Protein AF-A0A9P6FJN8-F1 (afdb_monomer_lite)

Structure (mmCIF, N/CA/C/O backbone):
data_AF-A0A9P6FJN8-F1
#
_entry.id   AF-A0A9P6FJN8-F1
#
loop_
_atom_site.group_PDB
_atom_site.id
_atom_site.type_symbol
_atom_site.label_atom_id
_atom_site.label_alt_id
_atom_site.label_comp_id
_atom_site.label_asym_id
_atom_site.label_entity_id
_atom_site.label_seq_id
_atom_site.pdbx_PDB_ins_code
_atom_site.Cartn_x
_atom_site.Cartn_y
_atom_site.Cartn_z
_atom_site.occupancy
_atom_site.B_iso_or_equiv
_atom_site.auth_seq_id
_atom_site.auth_comp_id
_atom_site.auth_asym_id
_atom_site.auth_atom_id
_atom_site.pdbx_PDB_model_num
ATOM 1 N N . MET A 1 1 ? 19.713 21.649 -23.900 1.00 35.25 1 MET A N 1
ATOM 2 C CA . MET A 1 1 ? 20.079 21.618 -22.468 1.00 35.25 1 MET A CA 1
ATOM 3 C C . MET A 1 1 ? 18.785 21.618 -21.663 1.00 35.25 1 MET A C 1
ATOM 5 O O . MET A 1 1 ? 18.138 22.652 -21.577 1.00 35.25 1 MET A O 1
ATOM 9 N N . ILE A 1 2 ? 18.333 20.448 -21.201 1.00 30.72 2 ILE A N 1
ATOM 10 C CA . ILE A 1 2 ? 17.088 20.325 -20.426 1.00 30.72 2 ILE A CA 1
ATOM 11 C C . ILE A 1 2 ? 17.401 20.789 -19.000 1.00 30.72 2 ILE A C 1
ATOM 13 O O . ILE A 1 2 ? 18.217 20.169 -18.320 1.00 30.72 2 ILE A O 1
ATOM 17 N N . ARG A 1 3 ? 16.813 21.911 -18.572 1.00 28.06 3 ARG A N 1
ATOM 18 C CA . ARG A 1 3 ? 16.855 22.350 -17.172 1.00 28.06 3 ARG A CA 1
ATOM 19 C C . ARG A 1 3 ? 15.952 21.418 -16.367 1.00 28.06 3 ARG A C 1
ATOM 21 O O . ARG A 1 3 ? 14.738 21.447 -16.529 1.00 28.06 3 ARG A O 1
ATOM 28 N N . LEU A 1 4 ? 16.560 20.575 -15.539 1.00 33.12 4 LEU A N 1
ATOM 29 C CA . LEU A 1 4 ? 15.865 19.894 -14.453 1.00 33.12 4 LEU A CA 1
ATOM 30 C C . LEU A 1 4 ? 15.596 20.947 -13.377 1.00 33.12 4 LEU A C 1
ATOM 32 O O . LEU A 1 4 ? 16.516 21.351 -12.666 1.00 33.12 4 LEU A O 1
ATOM 36 N N . ASP A 1 5 ? 14.361 21.441 -13.313 1.00 37.50 5 ASP A N 1
ATOM 37 C CA . ASP A 1 5 ? 13.935 22.300 -12.211 1.00 37.50 5 ASP A CA 1
ATOM 38 C C . ASP A 1 5 ? 14.123 21.562 -10.881 1.00 37.50 5 ASP A C 1
ATOM 40 O O . ASP A 1 5 ? 13.941 20.345 -10.781 1.00 37.50 5 ASP A O 1
ATOM 44 N N . SER A 1 6 ? 14.533 22.309 -9.855 1.00 38.66 6 SER A N 1
ATOM 45 C CA . SER A 1 6 ? 14.807 21.769 -8.529 1.00 38.66 6 SER A CA 1
ATOM 46 C C . SER A 1 6 ? 13.588 21.019 -7.987 1.00 38.66 6 SER A C 1
ATOM 48 O O . SER A 1 6 ? 12.467 21.530 -7.973 1.00 38.66 6 SER A O 1
ATOM 50 N N . ILE A 1 7 ? 13.820 19.782 -7.536 1.00 44.94 7 ILE A N 1
ATOM 51 C CA . ILE A 1 7 ? 12.804 18.928 -6.917 1.00 44.94 7 ILE A CA 1
ATOM 52 C C . ILE A 1 7 ? 12.211 19.704 -5.734 1.00 44.94 7 ILE A C 1
ATOM 54 O O . ILE A 1 7 ? 12.880 19.916 -4.719 1.00 44.94 7 ILE A O 1
ATOM 58 N N . LYS A 1 8 ? 10.963 20.175 -5.873 1.00 45.88 8 LYS A N 1
ATOM 59 C CA . LYS A 1 8 ? 10.226 20.789 -4.763 1.00 45.88 8 LYS A CA 1
ATOM 60 C C . LYS A 1 8 ? 10.168 19.784 -3.617 1.00 45.88 8 LYS A C 1
ATOM 62 O O . LYS A 1 8 ? 9.895 18.605 -3.838 1.00 45.88 8 LYS A O 1
ATOM 67 N N . LYS A 1 9 ? 10.435 20.261 -2.397 1.00 45.31 9 LYS A N 1
ATOM 68 C CA . LYS A 1 9 ? 10.385 19.429 -1.190 1.00 45.31 9 LYS A CA 1
ATOM 69 C C . LYS A 1 9 ? 9.038 18.690 -1.129 1.00 45.31 9 LYS A C 1
ATOM 71 O O . LYS A 1 9 ? 8.015 19.331 -1.393 1.00 45.31 9 LYS A O 1
ATOM 76 N N . PRO A 1 10 ? 9.029 17.388 -0.780 1.00 48.06 10 PRO A N 1
ATOM 77 C CA . PRO A 1 10 ? 7.797 16.647 -0.552 1.00 48.06 10 PRO A CA 1
ATOM 78 C C . PRO A 1 10 ? 6.885 17.448 0.373 1.00 48.06 10 PRO A C 1
ATOM 80 O O . PRO A 1 10 ? 7.339 17.934 1.413 1.00 48.06 10 PRO A O 1
ATOM 83 N N . ARG A 1 11 ? 5.605 17.585 0.018 1.00 49.12 11 ARG A N 1
ATOM 84 C CA . ARG A 1 11 ? 4.618 18.000 1.014 1.00 49.12 11 ARG A CA 1
ATOM 85 C C . ARG A 1 11 ? 4.569 16.911 2.082 1.00 49.12 11 ARG A C 1
ATOM 87 O O . ARG A 1 11 ? 4.507 15.726 1.753 1.00 49.12 11 ARG A O 1
ATOM 94 N N . ALA A 1 12 ? 4.665 17.318 3.346 1.00 51.88 12 ALA A N 1
ATOM 95 C CA . ALA A 1 12 ? 4.443 16.413 4.464 1.00 51.88 12 ALA A CA 1
ATOM 96 C C . ALA A 1 12 ? 3.053 15.775 4.316 1.00 51.88 12 ALA A C 1
ATOM 98 O O . ALA A 1 12 ? 2.140 16.411 3.781 1.00 51.88 12 ALA A O 1
ATOM 99 N N . GLN A 1 13 ? 2.903 14.519 4.752 1.00 57.38 13 GLN A N 1
ATOM 100 C CA . GLN A 1 13 ? 1.577 13.902 4.817 1.00 57.38 13 GLN A CA 1
ATOM 101 C C . GLN A 1 13 ? 0.667 14.813 5.653 1.00 57.38 13 GLN A C 1
ATOM 103 O O . GLN A 1 13 ? 1.129 15.404 6.630 1.00 57.38 13 GLN A O 1
ATOM 108 N N . THR A 1 14 ? -0.601 14.964 5.262 1.00 58.53 14 THR A N 1
ATOM 109 C CA . THR A 1 14 ? -1.580 15.635 6.120 1.00 58.53 14 THR A CA 1
ATOM 110 C C . THR A 1 14 ? -1.561 14.928 7.475 1.00 58.53 14 THR A C 1
ATOM 112 O O . THR A 1 14 ? -1.623 13.696 7.509 1.00 58.53 14 THR A O 1
ATOM 115 N N . ASN A 1 15 ? -1.413 15.686 8.566 1.00 54.84 15 ASN A N 1
ATOM 116 C CA . ASN A 1 15 ? -1.374 15.131 9.917 1.00 54.84 15 ASN A CA 1
ATOM 117 C C . ASN A 1 15 ? -2.756 14.561 10.244 1.00 54.84 15 ASN A C 1
ATOM 119 O O . ASN A 1 15 ? -3.639 15.285 10.686 1.00 54.84 15 ASN A O 1
ATOM 123 N N . VAL A 1 16 ? -2.944 13.279 9.955 1.00 63.72 16 VAL A N 1
ATOM 124 C CA . VAL A 1 16 ? -3.988 12.470 10.574 1.00 63.72 16 VAL A CA 1
ATOM 125 C C . VAL A 1 16 ? -3.354 11.892 11.826 1.00 63.72 16 VAL A C 1
ATOM 127 O O . VAL A 1 16 ? -2.275 11.298 11.736 1.00 63.72 16 VAL A O 1
ATOM 130 N N . GLU A 1 17 ? -3.971 12.102 12.982 1.00 71.44 17 GLU A N 1
ATOM 131 C CA . GLU A 1 17 ? -3.448 11.565 14.233 1.00 71.44 17 GLU A CA 1
ATOM 132 C C . GLU A 1 17 ? -3.841 10.091 14.383 1.00 71.44 17 GLU A C 1
ATOM 134 O O . GLU A 1 17 ? -4.837 9.628 13.828 1.00 71.44 17 GLU A O 1
ATOM 139 N N . SER A 1 18 ? -3.051 9.322 15.138 1.00 71.19 18 SER A N 1
ATOM 140 C CA . SER A 1 18 ? -3.339 7.898 15.375 1.00 71.19 18 SER A CA 1
ATOM 141 C C . SER A 1 18 ? -4.710 7.692 16.032 1.00 71.19 18 SER A C 1
ATOM 143 O O . SER A 1 18 ? -5.392 6.714 15.731 1.00 71.19 18 SER A O 1
ATOM 145 N N . ALA A 1 19 ? -5.126 8.636 16.886 1.00 71.69 19 ALA A N 1
ATOM 146 C CA . ALA A 1 19 ? -6.412 8.614 17.577 1.00 71.69 19 ALA A CA 1
ATOM 147 C C . ALA A 1 19 ? -7.604 8.672 16.606 1.00 71.69 19 ALA A C 1
ATOM 149 O O . ALA A 1 19 ? -8.593 7.970 16.805 1.00 71.69 19 ALA A O 1
ATOM 150 N N . ASP A 1 20 ? -7.496 9.438 15.515 1.00 72.81 20 ASP A N 1
ATOM 151 C CA . ASP A 1 20 ? -8.562 9.541 14.510 1.00 72.81 20 ASP A CA 1
ATOM 152 C C . ASP A 1 20 ? -8.821 8.188 13.835 1.00 72.81 20 ASP A C 1
ATOM 154 O O . ASP A 1 20 ? -9.962 7.811 13.561 1.00 72.81 20 ASP A O 1
ATOM 158 N N . ILE A 1 21 ? -7.753 7.427 13.591 1.00 76.06 21 ILE A N 1
ATOM 159 C CA . ILE A 1 21 ? -7.825 6.111 12.949 1.00 76.06 21 ILE A CA 1
ATOM 160 C C . ILE A 1 21 ? -8.330 5.056 13.926 1.00 76.06 21 ILE A C 1
ATOM 162 O O . ILE A 1 21 ? -9.117 4.195 13.538 1.00 76.06 21 ILE A O 1
ATOM 166 N N . GLU A 1 22 ? -7.919 5.128 15.189 1.00 75.94 22 GLU A N 1
ATOM 167 C CA . GLU A 1 22 ? -8.413 4.242 16.243 1.00 75.94 22 GLU A CA 1
ATOM 168 C C . GLU A 1 22 ? -9.933 4.352 16.402 1.00 75.94 22 GLU A C 1
ATOM 170 O O . GLU A 1 22 ? -10.644 3.343 16.383 1.00 75.94 22 GLU A O 1
ATOM 175 N N . ILE A 1 23 ? -10.449 5.583 16.477 1.00 69.94 23 ILE A N 1
ATOM 176 C CA . ILE A 1 23 ? -11.891 5.855 16.522 1.00 69.94 23 ILE A CA 1
ATOM 177 C C . ILE A 1 23 ? -12.574 5.274 15.280 1.00 69.94 23 ILE A C 1
ATOM 179 O O . ILE A 1 23 ? -13.641 4.674 15.381 1.00 69.94 23 ILE A O 1
ATOM 183 N N . PHE A 1 24 ? -11.948 5.392 14.109 1.00 70.69 24 PHE A N 1
ATOM 184 C CA . PHE A 1 24 ? -12.509 4.878 12.867 1.00 70.69 24 PHE A CA 1
ATOM 185 C C . PHE A 1 24 ? -12.607 3.342 12.839 1.00 70.69 24 PHE A C 1
ATOM 187 O O . PHE A 1 24 ? -13.657 2.792 12.502 1.00 70.69 24 PHE A O 1
ATOM 194 N N . ILE A 1 25 ? -11.545 2.637 13.243 1.00 71.44 25 ILE A N 1
ATOM 195 C CA . ILE A 1 25 ? -11.471 1.166 13.214 1.00 71.44 25 ILE A CA 1
ATOM 196 C C . ILE A 1 25 ? -12.306 0.533 14.337 1.00 71.44 25 ILE A C 1
ATOM 198 O O . ILE A 1 25 ? -12.980 -0.473 14.104 1.00 71.44 25 ILE A O 1
ATOM 202 N N . SER A 1 26 ? -12.311 1.122 15.538 1.00 63.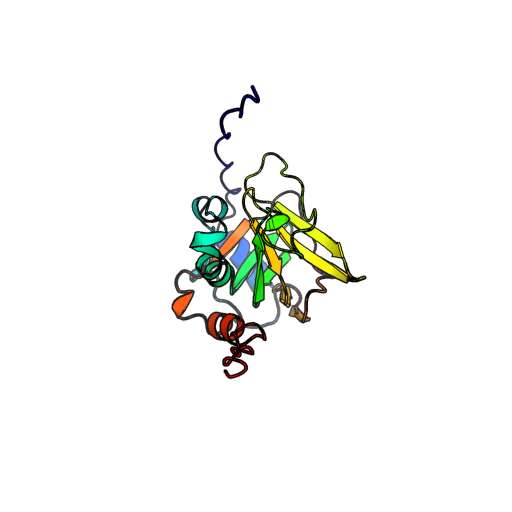62 26 SER A N 1
ATOM 203 C CA . SER A 1 26 ? -13.004 0.586 16.727 1.00 63.62 26 SER A CA 1
ATOM 204 C C . SER A 1 26 ? -14.529 0.487 16.586 1.00 63.62 26 SER A C 1
ATOM 206 O O . SER A 1 26 ? -15.175 -0.239 17.340 1.00 63.62 26 SER A O 1
ATOM 208 N N . THR A 1 27 ? -15.116 1.151 15.587 1.00 58.47 27 THR A N 1
ATOM 209 C CA . THR A 1 27 ? -16.547 1.029 15.257 1.00 58.47 27 THR A CA 1
ATOM 210 C C . THR A 1 27 ? -16.905 -0.249 14.482 1.00 58.47 27 THR A C 1
ATOM 212 O O . THR A 1 27 ? -18.090 -0.540 14.297 1.00 58.47 27 THR A O 1
ATOM 215 N N . SER A 1 28 ? -15.917 -1.038 14.038 1.00 55.91 28 SER A N 1
ATOM 216 C CA . SER A 1 28 ? -16.124 -2.215 13.183 1.00 55.91 28 SER A CA 1
ATOM 217 C C . SER A 1 28 ? -16.129 -3.550 13.953 1.00 55.91 28 SER A C 1
ATOM 219 O O . SER A 1 28 ? -15.399 -3.766 14.915 1.00 55.91 28 SER A O 1
ATOM 221 N N . ARG A 1 29 ? -17.011 -4.468 13.525 1.00 48.91 29 ARG A N 1
ATOM 222 C CA . ARG A 1 29 ? -17.428 -5.720 14.206 1.00 48.91 29 ARG A CA 1
ATOM 223 C C . ARG A 1 29 ? -16.364 -6.818 14.348 1.00 48.91 29 ARG A C 1
ATOM 225 O O . ARG A 1 29 ? -16.663 -7.866 14.922 1.00 48.91 29 ARG A O 1
ATOM 232 N N . PHE A 1 30 ? -15.169 -6.639 13.805 1.00 47.62 30 PHE A N 1
ATOM 233 C CA . PHE A 1 30 ? -14.177 -7.702 13.685 1.00 47.62 30 PHE A CA 1
ATOM 234 C C . PHE A 1 30 ? -13.026 -7.390 14.643 1.00 47.62 30 PHE A C 1
ATOM 236 O O . PHE A 1 30 ? -12.237 -6.493 14.373 1.00 47.62 30 PHE A O 1
ATOM 243 N N . GLY A 1 31 ? -12.991 -8.080 15.794 1.00 50.03 31 GLY A N 1
ATOM 244 C CA . GLY A 1 31 ? -11.991 -7.880 16.857 1.00 50.03 31 GLY A CA 1
ATOM 245 C C . GLY A 1 31 ? -10.542 -7.842 16.350 1.00 50.03 31 GLY A C 1
ATOM 246 O O . GLY A 1 31 ? -10.285 -8.254 15.230 1.00 50.03 31 GLY A O 1
ATOM 247 N N . ALA A 1 32 ? -9.609 -7.348 17.171 1.00 52.44 32 ALA A N 1
ATOM 248 C CA . ALA A 1 32 ? -8.258 -6.891 16.803 1.00 52.44 32 ALA A CA 1
ATOM 249 C C . ALA A 1 32 ? -7.517 -7.711 15.713 1.00 52.44 32 ALA A C 1
ATOM 251 O O . ALA A 1 32 ? -6.665 -8.546 16.007 1.00 52.44 32 ALA A O 1
ATOM 252 N N . ILE A 1 33 ? -7.805 -7.433 14.434 1.00 58.91 33 ILE A N 1
ATOM 253 C CA . ILE A 1 33 ? -6.991 -7.883 13.289 1.00 58.91 33 ILE A CA 1
ATOM 254 C C . ILE A 1 33 ? -5.696 -7.061 13.247 1.00 58.91 33 ILE A C 1
ATOM 256 O O . ILE A 1 33 ? -4.655 -7.535 12.793 1.00 58.91 33 ILE A O 1
ATOM 260 N N . VAL A 1 34 ? -5.771 -5.818 13.726 1.00 72.00 34 VAL A N 1
ATOM 261 C CA . VAL A 1 34 ? -4.690 -4.845 13.718 1.00 72.00 34 VAL A CA 1
ATOM 262 C C . VAL A 1 34 ? -4.748 -4.028 15.007 1.00 72.00 34 VAL A C 1
ATOM 264 O O . VAL A 1 34 ? -5.795 -3.466 15.318 1.00 72.00 34 VAL A O 1
ATOM 267 N N . ASP A 1 35 ? -3.632 -3.943 15.730 1.00 76.38 35 ASP A N 1
ATOM 268 C CA . ASP A 1 35 ? -3.438 -2.940 16.777 1.00 76.38 35 ASP A CA 1
ATOM 269 C C . ASP A 1 35 ? -2.855 -1.676 16.134 1.00 76.38 35 ASP A C 1
ATOM 271 O O . ASP A 1 35 ? -1.780 -1.721 15.535 1.00 76.38 35 ASP A O 1
ATOM 275 N N . ILE A 1 36 ? -3.590 -0.563 16.195 1.00 78.19 36 ILE A N 1
ATOM 276 C CA . ILE A 1 36 ? -3.183 0.703 15.574 1.00 78.19 36 ILE A CA 1
ATOM 277 C C . ILE A 1 36 ? -1.962 1.320 16.263 1.00 78.19 36 ILE A C 1
ATOM 279 O O . ILE A 1 36 ? -1.208 2.045 15.616 1.00 78.19 36 ILE A O 1
ATOM 283 N N . THR A 1 37 ? -1.724 1.002 17.539 1.00 80.31 37 THR A N 1
ATOM 284 C CA . THR A 1 37 ? -0.595 1.546 18.310 1.00 80.31 37 THR A CA 1
ATOM 285 C C . THR A 1 37 ? 0.762 1.061 17.785 1.00 80.31 37 THR A C 1
ATOM 287 O O . THR A 1 37 ? 1.770 1.754 17.930 1.00 80.31 37 THR A O 1
ATOM 290 N N . ASP A 1 38 ? 0.778 -0.068 17.068 1.00 81.38 38 ASP A N 1
ATOM 291 C CA . ASP A 1 38 ? 1.959 -0.592 16.373 1.00 81.38 38 ASP A CA 1
ATOM 292 C C . ASP A 1 38 ? 2.315 0.196 15.100 1.00 81.38 38 ASP A C 1
ATOM 294 O O . ASP A 1 38 ? 3.375 -0.029 14.497 1.00 81.38 38 ASP A O 1
ATOM 298 N N . TYR A 1 39 ? 1.436 1.099 14.653 1.00 86.56 39 TYR A N 1
ATOM 299 C CA . TYR A 1 39 ? 1.574 1.807 13.389 1.00 86.56 39 TYR A CA 1
ATOM 300 C C . TYR A 1 39 ? 2.013 3.249 13.578 1.00 86.56 39 TYR A C 1
ATOM 302 O O . TYR A 1 39 ? 1.621 3.949 14.507 1.00 86.56 39 TYR A O 1
ATOM 310 N N . LYS A 1 40 ? 2.787 3.734 12.611 1.00 88.12 40 LYS A N 1
ATOM 311 C CA . LYS A 1 40 ? 3.113 5.154 12.485 1.00 88.12 40 LYS A CA 1
ATOM 312 C C . LYS A 1 40 ? 3.011 5.624 11.036 1.00 88.12 40 LYS A C 1
ATOM 314 O O . LYS A 1 40 ? 3.066 4.795 10.121 1.00 88.12 40 LYS A O 1
ATOM 319 N N . PRO A 1 41 ? 2.885 6.938 10.790 1.00 88.25 41 PRO A N 1
ATOM 320 C CA . PRO A 1 41 ? 2.896 7.472 9.437 1.00 88.25 41 PRO A CA 1
ATOM 321 C C . PRO A 1 41 ? 4.194 7.108 8.712 1.00 88.25 41 PRO A C 1
ATOM 323 O O . PRO A 1 41 ? 5.289 7.242 9.259 1.00 88.25 41 PRO A O 1
ATOM 326 N N . LEU A 1 42 ? 4.072 6.659 7.465 1.00 86.94 42 LEU A N 1
ATOM 327 C CA . LEU A 1 42 ? 5.212 6.302 6.629 1.00 86.94 42 LEU A CA 1
ATOM 328 C C . LEU A 1 42 ? 6.074 7.530 6.339 1.00 86.94 42 LEU A C 1
ATOM 330 O O . LEU A 1 42 ? 5.583 8.569 5.887 1.00 86.94 42 LEU A O 1
ATOM 334 N N . GLU A 1 43 ? 7.374 7.405 6.577 1.00 85.12 43 GLU A N 1
ATOM 335 C CA . GLU A 1 43 ? 8.288 8.525 6.411 1.00 85.12 43 GLU A CA 1
ATOM 336 C C . GLU A 1 43 ? 8.393 8.960 4.940 1.00 85.12 43 GLU A C 1
ATOM 338 O O . GLU A 1 43 ? 8.481 8.113 4.045 1.00 85.12 43 GLU A O 1
ATOM 343 N N . PRO A 1 44 ? 8.453 10.277 4.654 1.00 80.88 44 PRO A N 1
ATOM 344 C CA . PRO A 1 44 ? 8.606 10.771 3.286 1.00 80.88 44 PRO A CA 1
ATOM 345 C C . PRO A 1 44 ? 9.860 10.255 2.564 1.00 80.88 44 PRO A C 1
ATOM 347 O O . PRO A 1 44 ? 9.875 10.190 1.335 1.00 80.88 44 PRO A O 1
ATOM 350 N N . SER A 1 45 ? 10.899 9.891 3.322 1.00 83.00 45 SER A N 1
ATOM 351 C CA . SER A 1 45 ? 12.167 9.337 2.834 1.00 83.00 45 SER A CA 1
ATOM 352 C C . SER A 1 45 ? 11.969 8.065 2.002 1.00 83.00 45 SER A C 1
ATOM 354 O O . SER A 1 45 ? 12.616 7.915 0.966 1.00 83.00 45 SER A O 1
ATOM 356 N N . ILE A 1 46 ? 11.025 7.199 2.387 1.00 85.44 46 ILE A N 1
ATOM 357 C CA . ILE A 1 46 ? 10.720 5.942 1.686 1.00 85.44 46 ILE A CA 1
ATOM 358 C C . ILE A 1 46 ? 10.280 6.200 0.239 1.00 85.44 46 ILE A C 1
ATOM 360 O O . ILE A 1 46 ? 10.709 5.509 -0.683 1.00 85.44 46 ILE A O 1
ATOM 364 N N . PHE A 1 47 ? 9.475 7.238 -0.001 1.00 81.44 47 PHE A N 1
ATOM 365 C CA . PHE A 1 47 ? 8.983 7.560 -1.347 1.00 81.44 47 PHE A CA 1
ATOM 366 C C . PHE A 1 47 ? 10.068 8.103 -2.287 1.00 81.44 47 PHE A C 1
ATOM 368 O O . PHE A 1 47 ? 9.867 8.144 -3.502 1.00 81.44 47 PHE A O 1
ATOM 375 N N . LEU A 1 48 ? 11.206 8.526 -1.730 1.00 80.31 48 LEU A N 1
ATOM 376 C CA . LEU A 1 48 ? 12.353 9.046 -2.470 1.00 80.31 48 LEU A CA 1
ATOM 377 C C . LEU A 1 48 ? 13.405 7.968 -2.769 1.00 80.31 48 LEU A C 1
ATOM 379 O O . LEU A 1 48 ? 14.333 8.235 -3.532 1.00 80.31 48 LEU A O 1
ATOM 383 N N . GLN A 1 49 ? 13.275 6.767 -2.194 1.00 81.81 49 GLN A N 1
ATOM 384 C CA . GLN A 1 49 ? 14.207 5.667 -2.436 1.00 81.81 49 GLN A CA 1
ATOM 385 C C . GLN A 1 49 ? 14.198 5.232 -3.908 1.00 81.81 49 GLN A C 1
ATOM 387 O O . GLN A 1 49 ? 13.153 5.162 -4.559 1.00 81.81 49 GLN A O 1
ATOM 392 N N . GLY A 1 50 ? 15.383 4.917 -4.432 1.00 80.19 50 GLY A N 1
ATOM 393 C CA . GLY A 1 50 ? 15.549 4.422 -5.795 1.00 80.19 50 GLY A CA 1
ATOM 394 C C . GLY A 1 50 ? 15.134 2.955 -5.932 1.00 80.19 50 GLY A C 1
ATOM 395 O O . GLY A 1 50 ? 15.494 2.119 -5.105 1.00 80.19 50 GLY A O 1
ATOM 396 N N . TYR A 1 51 ? 14.437 2.625 -7.023 1.00 79.19 51 TYR A N 1
ATOM 397 C CA . TYR A 1 51 ? 13.912 1.277 -7.279 1.00 79.19 51 TYR A CA 1
ATOM 398 C C . TYR A 1 51 ? 14.984 0.175 -7.238 1.00 79.19 51 TYR A C 1
ATOM 400 O O . TYR A 1 51 ? 14.825 -0.805 -6.517 1.00 79.19 51 TYR A O 1
ATOM 408 N N . LYS A 1 52 ? 16.083 0.327 -7.996 1.00 77.44 52 LYS A N 1
ATOM 409 C CA . LYS A 1 52 ? 17.071 -0.754 -8.194 1.00 77.44 52 LYS A CA 1
ATOM 410 C C . LYS A 1 52 ? 17.760 -1.190 -6.897 1.00 77.44 52 LYS A C 1
ATOM 412 O O . LYS A 1 52 ? 18.038 -2.371 -6.741 1.00 77.44 52 LYS A O 1
ATOM 417 N N . ALA A 1 53 ? 18.028 -0.253 -5.990 1.00 79.00 53 ALA A N 1
ATOM 418 C CA . ALA A 1 53 ? 18.737 -0.538 -4.745 1.00 79.00 53 ALA A CA 1
ATOM 419 C C . ALA A 1 53 ? 17.801 -1.028 -3.629 1.00 79.00 53 ALA A C 1
ATOM 421 O O . ALA A 1 53 ? 18.185 -1.907 -2.867 1.00 79.00 53 ALA A O 1
ATOM 422 N N . SER A 1 54 ? 16.570 -0.505 -3.567 1.00 83.81 54 SER A N 1
ATOM 423 C CA . SER A 1 54 ? 15.692 -0.679 -2.400 1.00 83.81 54 SER A CA 1
ATOM 424 C C . SER A 1 54 ? 14.373 -1.398 -2.701 1.00 83.81 54 SER A C 1
ATOM 426 O O . SER A 1 54 ? 13.481 -1.389 -1.862 1.00 83.81 54 SER A O 1
ATOM 428 N N . LYS A 1 55 ? 14.206 -2.055 -3.862 1.00 84.50 55 LYS A N 1
ATOM 429 C CA . LYS A 1 55 ? 12.958 -2.765 -4.232 1.00 84.50 55 LYS A CA 1
ATOM 430 C C . LYS A 1 55 ? 12.412 -3.646 -3.102 1.00 84.50 55 LYS A C 1
ATOM 432 O O . LYS A 1 55 ? 11.231 -3.557 -2.771 1.00 84.50 55 LYS A O 1
ATOM 437 N N . SER A 1 56 ? 13.264 -4.499 -2.536 1.00 83.38 56 SER A N 1
ATOM 438 C CA . SER A 1 56 ? 12.881 -5.433 -1.473 1.00 83.38 56 SER A CA 1
ATOM 439 C C . SER A 1 56 ? 12.514 -4.708 -0.183 1.00 83.38 56 SER A C 1
ATOM 441 O O . SER A 1 56 ? 11.514 -5.053 0.435 1.00 83.38 56 SER A O 1
ATOM 443 N N . GLU A 1 57 ? 13.270 -3.674 0.185 1.00 84.94 57 GLU A N 1
ATOM 444 C CA . GLU A 1 57 ? 13.015 -2.860 1.378 1.00 84.94 57 GLU A CA 1
ATOM 445 C C . GLU A 1 57 ? 11.692 -2.097 1.255 1.00 84.94 57 GLU A C 1
ATOM 447 O O . GLU A 1 57 ? 10.889 -2.095 2.187 1.00 84.94 57 GLU A O 1
ATOM 452 N N . ILE A 1 58 ? 11.412 -1.516 0.083 1.00 87.25 58 ILE A N 1
ATOM 453 C CA . ILE A 1 58 ? 10.139 -0.851 -0.216 1.00 87.25 58 ILE A CA 1
ATOM 454 C C . ILE A 1 58 ? 8.991 -1.861 -0.101 1.00 87.25 58 ILE A C 1
ATOM 456 O O . ILE A 1 58 ? 7.990 -1.582 0.558 1.00 87.25 58 ILE A O 1
ATOM 460 N N . ALA A 1 59 ? 9.133 -3.045 -0.707 1.00 85.94 59 ALA A N 1
ATOM 461 C CA . ALA A 1 59 ? 8.108 -4.088 -0.662 1.00 85.94 59 ALA A CA 1
ATOM 462 C C . ALA A 1 59 ? 7.823 -4.553 0.773 1.00 85.94 59 ALA A C 1
ATOM 464 O O . ALA A 1 59 ? 6.663 -4.663 1.165 1.00 85.94 59 ALA A O 1
ATOM 465 N N . GLN A 1 60 ? 8.874 -4.794 1.557 1.00 84.31 60 GLN A N 1
ATOM 466 C CA . GLN A 1 60 ? 8.794 -5.204 2.958 1.00 84.31 60 GLN A CA 1
ATOM 467 C C . GLN A 1 60 ? 8.171 -4.121 3.840 1.00 84.31 60 GLN A C 1
ATOM 469 O O . GLN A 1 60 ? 7.305 -4.423 4.653 1.00 84.31 60 GLN A O 1
ATOM 474 N N . THR A 1 61 ? 8.549 -2.860 3.634 1.00 86.19 61 THR A N 1
ATOM 475 C CA . THR A 1 61 ? 7.997 -1.721 4.382 1.00 86.19 61 THR A CA 1
ATOM 476 C C . THR A 1 61 ? 6.504 -1.538 4.109 1.00 86.19 61 THR A C 1
ATOM 478 O O . THR A 1 61 ? 5.733 -1.218 5.011 1.00 86.19 61 THR A O 1
ATOM 481 N N . LEU A 1 62 ? 6.078 -1.738 2.858 1.00 87.88 62 LEU A N 1
ATOM 482 C CA . LEU A 1 62 ? 4.676 -1.608 2.459 1.00 87.88 62 LEU A CA 1
ATOM 483 C C . LEU A 1 62 ? 3.837 -2.856 2.770 1.00 87.88 62 LEU A C 1
ATOM 485 O O . LEU A 1 62 ? 2.608 -2.801 2.722 1.00 87.88 62 LEU A O 1
ATOM 489 N N . ALA A 1 63 ? 4.471 -3.979 3.096 1.00 84.94 63 ALA A N 1
ATOM 490 C CA . ALA A 1 63 ? 3.787 -5.196 3.491 1.00 84.94 63 ALA A CA 1
ATOM 491 C C . ALA A 1 63 ? 3.135 -5.050 4.868 1.00 84.94 63 ALA A C 1
ATOM 493 O O . ALA A 1 63 ? 3.796 -4.857 5.886 1.00 84.94 63 ALA A O 1
ATOM 494 N N . GLY A 1 64 ? 1.815 -5.179 4.904 1.00 83.56 64 GLY A N 1
ATOM 495 C CA . GLY A 1 64 ? 1.018 -4.897 6.090 1.00 83.56 64 GLY A CA 1
ATOM 496 C C . GLY A 1 64 ? 0.921 -3.411 6.413 1.00 83.56 64 GLY A C 1
ATOM 497 O O . GLY A 1 64 ? 0.497 -3.079 7.511 1.00 83.56 64 GLY A O 1
ATOM 498 N N . ALA A 1 65 ? 1.288 -2.516 5.492 1.00 90.00 65 ALA A N 1
ATOM 499 C CA . ALA A 1 65 ? 0.960 -1.105 5.630 1.00 90.00 65 ALA A CA 1
ATOM 500 C C . ALA A 1 65 ? -0.556 -0.893 5.499 1.00 90.00 65 ALA A C 1
ATOM 502 O O . ALA A 1 65 ? -1.249 -1.661 4.827 1.00 90.00 65 ALA A O 1
ATOM 503 N N . MET A 1 66 ? -1.063 0.176 6.106 1.00 90.94 66 MET A N 1
ATOM 504 C CA . MET A 1 66 ? -2.442 0.627 5.950 1.00 90.94 66 MET A CA 1
ATOM 505 C C . MET A 1 66 ? -2.490 1.912 5.133 1.00 90.94 66 MET A C 1
ATOM 507 O O . MET A 1 66 ? -1.720 2.844 5.360 1.00 90.94 66 MET A O 1
ATOM 511 N N . ILE A 1 67 ? -3.432 1.987 4.205 1.00 91.31 67 ILE A N 1
ATOM 512 C CA . ILE A 1 67 ? -3.803 3.216 3.516 1.00 91.31 67 ILE A CA 1
ATOM 513 C C . ILE A 1 67 ? -5.066 3.740 4.181 1.00 91.31 67 ILE A C 1
ATOM 515 O O . ILE A 1 67 ? -6.117 3.117 4.086 1.00 91.31 67 ILE A O 1
ATOM 519 N N . HIS A 1 68 ? -4.971 4.912 4.796 1.00 89.62 68 HIS A N 1
ATOM 520 C CA . HIS A 1 68 ? -6.137 5.685 5.191 1.00 89.62 68 HIS A CA 1
ATOM 521 C C . HIS A 1 68 ? -6.485 6.665 4.065 1.00 89.62 68 HIS A C 1
ATOM 523 O O . HIS A 1 68 ? -5.658 7.503 3.684 1.00 89.62 68 HIS A O 1
ATOM 529 N N . THR A 1 69 ? -7.677 6.531 3.488 1.00 86.12 69 THR A N 1
ATOM 530 C CA . THR A 1 69 ? -8.130 7.313 2.334 1.00 86.12 69 THR A CA 1
ATOM 531 C C . THR A 1 69 ? -9.624 7.615 2.442 1.00 86.12 69 THR A C 1
ATOM 533 O O . THR A 1 69 ? -10.465 6.722 2.394 1.00 86.12 69 THR A O 1
ATOM 536 N N . GLY A 1 70 ? -9.972 8.890 2.638 1.00 83.44 70 GLY A N 1
ATOM 537 C CA . GLY A 1 70 ? -11.355 9.286 2.918 1.00 83.44 70 GLY A CA 1
ATOM 538 C C . GLY A 1 70 ? -11.893 8.591 4.172 1.00 83.44 70 GLY A C 1
ATOM 539 O O . GLY A 1 70 ? -11.326 8.753 5.243 1.00 83.44 70 GLY A O 1
ATOM 540 N N . SER A 1 71 ? -12.965 7.812 4.019 1.00 81.88 71 SER A N 1
ATOM 541 C CA . SER A 1 71 ? -13.565 6.983 5.072 1.00 81.88 71 SER A CA 1
ATOM 542 C C . SER A 1 71 ? -13.191 5.502 4.931 1.00 81.88 71 SER A C 1
ATOM 544 O O . SER A 1 71 ? -13.995 4.630 5.237 1.00 81.88 71 SER A O 1
ATOM 546 N N . GLN A 1 72 ? -12.036 5.175 4.363 1.00 86.81 72 GLN A N 1
ATOM 547 C CA . GLN A 1 72 ? -11.589 3.790 4.260 1.00 86.81 72 GLN A CA 1
ATOM 548 C C . GLN A 1 72 ? -10.203 3.634 4.851 1.00 86.81 72 GLN A C 1
ATOM 550 O O . GLN A 1 72 ? -9.310 4.452 4.618 1.00 86.81 72 GLN A O 1
ATOM 555 N N . VAL A 1 73 ? -10.021 2.532 5.575 1.00 88.94 73 VAL A N 1
ATOM 556 C CA . VAL A 1 73 ? -8.708 2.059 6.000 1.00 88.94 73 VAL A CA 1
ATOM 557 C C . VAL A 1 73 ? -8.474 0.711 5.344 1.00 88.94 73 VAL A C 1
ATOM 559 O O . VAL A 1 73 ? -9.175 -0.259 5.621 1.00 88.94 73 VAL A O 1
ATOM 562 N N . VAL A 1 74 ? -7.492 0.667 4.453 1.00 90.44 74 VAL A N 1
ATOM 563 C CA . VAL A 1 74 ? -7.167 -0.508 3.650 1.00 90.44 74 VAL A CA 1
ATOM 564 C C . VAL A 1 74 ? -5.822 -1.057 4.096 1.00 90.44 74 VAL A C 1
ATOM 566 O O . VAL A 1 74 ? -4.791 -0.425 3.877 1.00 90.44 74 VAL A O 1
ATOM 569 N N . LEU A 1 75 ? -5.815 -2.237 4.708 1.00 89.12 75 LEU A N 1
ATOM 570 C CA . LEU A 1 75 ? -4.599 -2.998 4.974 1.00 89.12 75 LEU A CA 1
ATOM 571 C C . LEU A 1 75 ? -4.097 -3.612 3.664 1.00 89.12 75 LEU A C 1
ATOM 573 O O . LEU A 1 75 ? -4.894 -4.132 2.882 1.00 89.12 75 LEU A O 1
ATOM 577 N N . ILE A 1 76 ? -2.781 -3.590 3.440 1.00 88.94 76 ILE A N 1
ATOM 578 C CA . ILE A 1 76 ? -2.144 -4.159 2.250 1.00 88.94 76 ILE A CA 1
ATOM 579 C C . ILE A 1 76 ? -1.306 -5.388 2.628 1.00 88.94 76 ILE A C 1
ATOM 581 O O . ILE A 1 76 ? -0.123 -5.260 2.942 1.00 88.94 76 ILE A O 1
ATOM 585 N N . PRO A 1 77 ? -1.856 -6.613 2.576 1.00 83.25 77 PRO A N 1
ATOM 586 C CA . PRO A 1 77 ? -1.090 -7.807 2.921 1.00 83.25 77 PRO A CA 1
ATOM 587 C C . PRO A 1 77 ? 0.023 -8.125 1.921 1.00 83.25 77 PRO A C 1
ATOM 589 O O . PRO A 1 77 ? 1.021 -8.738 2.297 1.00 83.25 77 PRO A O 1
ATOM 592 N N . LYS A 1 78 ? -0.152 -7.733 0.651 1.00 85.25 78 LYS A N 1
ATOM 593 C CA . LYS A 1 78 ? 0.774 -8.072 -0.431 1.00 85.25 78 LYS A CA 1
ATOM 594 C C . LYS A 1 78 ? 0.942 -6.933 -1.438 1.00 85.25 78 LYS A C 1
ATOM 596 O O . LYS A 1 78 ? -0.052 -6.376 -1.906 1.00 85.25 78 LYS A O 1
ATOM 601 N N . VAL A 1 79 ? 2.187 -6.642 -1.828 1.00 85.75 79 VAL A N 1
ATOM 602 C CA . VAL A 1 79 ? 2.521 -5.629 -2.839 1.00 85.75 79 VAL A CA 1
ATOM 603 C C . VAL A 1 79 ? 3.562 -6.123 -3.832 1.00 85.75 79 VAL A C 1
ATOM 605 O O . VAL A 1 79 ? 4.406 -6.950 -3.507 1.00 85.75 79 VAL A O 1
ATOM 608 N N . GLU A 1 80 ? 3.531 -5.569 -5.036 1.00 84.69 80 GLU A N 1
ATOM 609 C CA . GLU A 1 80 ? 4.568 -5.749 -6.048 1.00 84.69 80 GLU A CA 1
ATOM 610 C C . GLU A 1 80 ? 5.129 -4.386 -6.445 1.00 84.69 80 GLU A C 1
ATOM 612 O O . GLU A 1 80 ? 4.375 -3.451 -6.707 1.00 84.69 80 GLU A O 1
ATOM 617 N N . ILE A 1 81 ? 6.458 -4.268 -6.451 1.00 84.81 81 ILE A N 1
ATOM 618 C CA . ILE A 1 81 ? 7.155 -3.009 -6.725 1.00 84.81 81 ILE A CA 1
ATOM 619 C C . ILE A 1 81 ? 7.698 -3.026 -8.150 1.00 84.81 81 ILE A C 1
ATOM 621 O O . ILE A 1 81 ? 8.462 -3.925 -8.516 1.00 84.81 81 ILE A O 1
ATOM 625 N N . TYR A 1 82 ? 7.351 -1.991 -8.903 1.00 79.25 82 TYR A N 1
ATOM 626 C CA . TYR A 1 82 ? 7.727 -1.784 -10.294 1.00 79.25 82 TYR A CA 1
ATOM 627 C C . TYR A 1 82 ? 8.579 -0.520 -10.423 1.00 79.25 82 TYR A C 1
ATOM 629 O O . TYR A 1 82 ? 8.287 0.512 -9.802 1.00 79.25 82 TYR A O 1
ATOM 637 N N . GLY A 1 83 ? 9.643 -0.600 -11.221 1.00 74.00 83 GLY A N 1
ATOM 638 C CA . GLY A 1 83 ? 10.439 0.572 -11.595 1.00 74.00 83 GLY A CA 1
ATOM 639 C C . GLY A 1 83 ? 9.685 1.428 -12.611 1.00 74.00 83 GLY A C 1
ATOM 640 O O . GLY A 1 83 ? 8.771 0.937 -13.257 1.00 74.00 83 GLY A O 1
ATOM 641 N N . ARG A 1 84 ? 10.038 2.709 -12.776 1.00 67.62 84 ARG A N 1
ATOM 642 C CA . ARG A 1 84 ? 9.424 3.563 -13.817 1.00 67.62 84 ARG A CA 1
ATOM 643 C C . ARG A 1 84 ? 10.132 3.544 -15.168 1.00 67.62 84 ARG A C 1
ATOM 645 O O . ARG A 1 84 ? 9.575 4.060 -16.130 1.00 67.62 84 ARG A O 1
ATOM 652 N N . THR A 1 85 ? 11.354 3.026 -15.244 1.00 59.81 85 THR A N 1
ATOM 653 C CA . THR A 1 85 ? 12.116 3.013 -16.496 1.00 59.81 85 THR A CA 1
ATOM 654 C C . THR A 1 85 ? 11.669 1.819 -17.346 1.00 59.81 85 THR A C 1
ATOM 656 O O . THR A 1 85 ? 11.997 0.691 -16.976 1.00 59.81 85 THR A O 1
ATOM 659 N N . PRO A 1 86 ? 11.002 2.030 -18.500 1.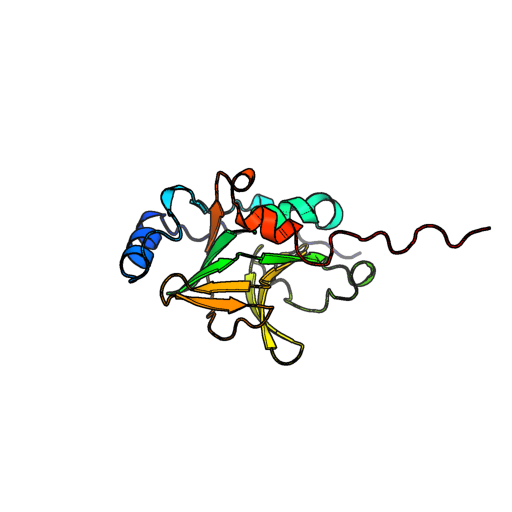00 50.75 86 PRO A N 1
ATOM 660 C CA . PRO A 1 86 ? 10.449 0.940 -19.316 1.00 50.75 86 PRO A CA 1
ATOM 661 C C . PRO A 1 86 ? 11.490 -0.041 -19.845 1.00 50.75 86 PRO A C 1
ATOM 663 O O . PRO A 1 86 ? 11.176 -1.188 -20.135 1.00 50.75 86 PRO A O 1
ATOM 666 N N . ALA A 1 87 ? 12.744 0.401 -19.953 1.00 54.28 87 ALA A N 1
ATOM 667 C CA . ALA A 1 87 ? 13.849 -0.445 -20.386 1.00 54.28 87 ALA A CA 1
ATOM 668 C C . ALA A 1 87 ? 14.211 -1.545 -19.369 1.00 54.28 87 ALA A C 1
ATOM 670 O O . ALA A 1 87 ? 14.804 -2.544 -19.758 1.00 54.28 87 ALA A O 1
ATOM 671 N N . ASP A 1 88 ? 13.874 -1.365 -18.087 1.00 50.88 88 ASP A N 1
ATOM 672 C CA . ASP A 1 88 ? 14.266 -2.273 -17.002 1.00 50.88 88 ASP A CA 1
ATOM 673 C C . ASP A 1 88 ? 13.098 -3.138 -16.482 1.00 50.88 88 ASP A C 1
ATOM 675 O O . ASP A 1 88 ? 13.333 -4.076 -15.718 1.00 50.88 88 ASP A O 1
ATOM 679 N N . ASP A 1 89 ? 11.847 -2.825 -16.844 1.00 53.12 89 ASP A N 1
ATOM 680 C CA . ASP A 1 89 ? 10.659 -3.507 -16.323 1.00 53.12 89 ASP A CA 1
ATOM 681 C C . ASP A 1 89 ? 9.519 -3.523 -17.368 1.00 53.12 89 ASP A C 1
ATOM 683 O O . ASP A 1 89 ? 8.881 -2.497 -17.606 1.00 53.12 89 ASP A O 1
ATOM 687 N N . PRO A 1 90 ? 9.226 -4.679 -17.999 1.00 52.22 90 PRO A N 1
ATOM 688 C CA . PRO A 1 90 ? 8.210 -4.790 -19.049 1.00 52.22 90 PRO A CA 1
ATOM 689 C C . PRO A 1 90 ? 6.778 -4.588 -18.531 1.00 52.22 90 PRO A C 1
ATOM 691 O O . PRO A 1 90 ? 5.842 -4.548 -19.328 1.00 52.22 90 PRO A O 1
ATOM 694 N N . HIS A 1 91 ? 6.595 -4.464 -17.214 1.00 54.44 91 HIS A N 1
ATOM 695 C CA . HIS A 1 91 ? 5.314 -4.188 -16.575 1.00 54.44 91 HIS A CA 1
ATOM 696 C C . HIS A 1 91 ? 5.182 -2.726 -16.114 1.00 54.44 91 HIS A C 1
ATOM 698 O O . HIS A 1 91 ? 4.133 -2.354 -15.583 1.00 54.44 91 HIS A O 1
ATOM 704 N N . SER A 1 92 ? 6.190 -1.869 -16.340 1.00 54.12 92 SER A N 1
ATOM 705 C CA . SER A 1 92 ? 6.211 -0.464 -15.903 1.00 54.12 92 SER A CA 1
ATOM 706 C C . SER A 1 92 ? 5.354 0.484 -16.745 1.00 54.12 92 SER A C 1
ATOM 708 O O . SER A 1 92 ? 5.750 1.632 -16.976 1.00 54.12 92 SER A O 1
ATOM 710 N N . PHE A 1 93 ? 4.215 0.025 -17.262 1.00 52.06 93 PHE A N 1
ATOM 711 C CA . PHE A 1 93 ? 3.329 0.867 -18.064 1.00 52.06 93 PHE A CA 1
ATOM 712 C C . PHE A 1 93 ? 2.987 2.177 -17.329 1.00 52.06 93 PHE A C 1
ATOM 714 O O . PHE A 1 93 ? 3.250 2.314 -16.138 1.00 52.06 93 PHE A O 1
ATOM 721 N N . ASP A 1 94 ? 2.457 3.171 -18.046 1.00 53.06 94 ASP A N 1
ATOM 722 C CA . ASP A 1 94 ? 2.102 4.521 -17.572 1.00 53.06 94 ASP A CA 1
ATOM 723 C C . ASP A 1 94 ? 1.074 4.515 -16.411 1.00 53.06 94 ASP A C 1
ATOM 725 O O . ASP A 1 94 ? -0.052 4.992 -16.537 1.00 53.06 94 ASP A O 1
ATOM 729 N N . LEU A 1 95 ? 1.431 3.961 -15.250 1.00 50.50 95 LEU A N 1
ATOM 730 C CA . LEU A 1 95 ? 0.484 3.654 -14.185 1.00 50.50 95 LEU A CA 1
ATOM 731 C C . LEU A 1 95 ? 0.052 4.943 -13.475 1.00 50.50 95 LEU A C 1
ATOM 733 O O . LEU A 1 95 ? -1.098 5.034 -13.070 1.00 50.50 95 LEU A O 1
ATOM 737 N N . VAL A 1 96 ? 0.901 5.980 -13.390 1.00 49.41 96 VAL A N 1
ATOM 738 C CA . VAL A 1 96 ? 0.515 7.326 -12.912 1.00 49.41 96 VAL A CA 1
ATOM 739 C C . VAL A 1 96 ? 1.542 8.376 -13.370 1.00 49.41 96 VAL A C 1
ATOM 741 O O . VAL A 1 96 ? 2.702 8.299 -12.973 1.00 49.41 96 VAL A O 1
ATOM 744 N N . LYS A 1 97 ? 1.177 9.419 -14.131 1.00 43.03 97 LYS A N 1
ATOM 745 C CA . LYS A 1 97 ? 2.086 10.574 -14.344 1.00 43.03 97 LYS A CA 1
ATOM 746 C C . LYS A 1 97 ? 2.317 11.316 -13.018 1.00 43.03 97 LYS A C 1
ATOM 748 O O . LYS A 1 97 ? 1.353 11.476 -12.267 1.00 43.03 97 LYS A O 1
ATOM 753 N N . PRO A 1 98 ? 3.546 11.767 -12.705 1.00 41.38 98 PRO A N 1
ATOM 754 C CA . PRO A 1 98 ? 3.802 12.508 -11.481 1.00 41.38 98 PRO A CA 1
ATOM 755 C C . PRO A 1 98 ? 3.009 13.814 -11.520 1.00 41.38 98 PRO A C 1
ATOM 757 O O . PRO A 1 98 ? 3.323 14.747 -12.254 1.00 41.38 98 PRO A O 1
ATOM 760 N N . ILE A 1 99 ? 1.941 13.859 -10.734 1.00 45.09 99 ILE A N 1
ATOM 761 C CA . ILE A 1 99 ? 1.458 15.123 -10.195 1.00 45.09 99 ILE A CA 1
ATOM 762 C C . ILE A 1 99 ? 2.486 15.487 -9.119 1.00 45.09 99 ILE A C 1
ATOM 764 O O . ILE A 1 99 ? 3.088 14.588 -8.544 1.00 45.09 99 ILE A O 1
ATOM 768 N N . LEU A 1 100 ? 2.736 16.770 -8.883 1.00 47.50 100 LEU A N 1
ATOM 769 C CA . LEU A 1 100 ? 3.808 17.331 -8.039 1.00 47.50 100 LEU A CA 1
ATOM 770 C C . LEU A 1 100 ? 3.898 16.814 -6.576 1.00 47.50 100 LEU A C 1
ATOM 772 O O . LEU A 1 100 ? 4.705 17.333 -5.807 1.00 47.50 100 LEU A O 1
ATOM 776 N N . ASP A 1 101 ? 3.102 15.817 -6.192 1.00 54.81 101 ASP A N 1
ATOM 777 C CA . ASP A 1 101 ? 3.189 15.087 -4.936 1.00 54.81 101 ASP A CA 1
ATOM 778 C C . ASP A 1 101 ? 4.100 13.859 -5.057 1.00 54.81 101 ASP A C 1
ATOM 780 O O . ASP A 1 101 ? 4.020 13.050 -5.981 1.00 54.81 101 ASP A O 1
ATOM 784 N N . VAL A 1 102 ? 4.964 13.696 -4.058 1.00 66.12 102 VAL A N 1
ATOM 785 C CA . VAL A 1 102 ? 5.975 12.627 -3.975 1.00 66.12 102 VAL A CA 1
ATOM 786 C C . VAL A 1 102 ? 5.351 11.228 -3.846 1.00 66.12 102 VAL A C 1
ATOM 788 O O . VAL A 1 102 ? 6.014 10.217 -4.077 1.00 66.12 102 VAL A O 1
ATOM 791 N N . LYS A 1 103 ? 4.053 11.175 -3.540 1.00 80.69 103 LYS A N 1
ATOM 792 C CA . LYS A 1 103 ? 3.238 9.976 -3.380 1.00 80.69 103 LYS A CA 1
ATOM 793 C C . LYS A 1 103 ? 1.828 10.260 -3.894 1.00 80.69 103 LYS A C 1
ATOM 795 O O . LYS A 1 103 ? 1.217 11.249 -3.496 1.00 80.69 103 LYS A O 1
ATOM 800 N N . LYS A 1 104 ? 1.267 9.332 -4.669 1.00 81.88 104 LYS A N 1
ATOM 801 C CA . LYS A 1 104 ? -0.157 9.295 -5.018 1.00 81.88 104 LYS A CA 1
ATOM 802 C C . LYS A 1 104 ? -0.714 7.892 -4.807 1.00 81.88 104 LYS A C 1
ATOM 804 O O . LYS A 1 104 ? -0.142 6.929 -5.303 1.00 81.88 104 LYS A O 1
ATOM 809 N N . VAL A 1 105 ? -1.834 7.789 -4.095 1.00 86.75 105 VAL A N 1
ATOM 810 C CA . VAL A 1 105 ? -2.634 6.560 -4.033 1.00 86.75 105 VAL A CA 1
ATOM 811 C C . VAL A 1 105 ? -3.770 6.697 -5.036 1.00 86.75 105 VAL A C 1
ATOM 813 O O . VAL A 1 105 ? -4.465 7.712 -5.038 1.00 86.75 105 VAL A O 1
ATOM 816 N N . CYS A 1 106 ? -3.942 5.723 -5.919 1.00 85.38 106 CYS A N 1
ATOM 817 C CA . CYS A 1 106 ? -5.007 5.750 -6.917 1.00 85.38 106 CYS A CA 1
ATOM 818 C C . CYS A 1 106 ? -5.407 4.347 -7.359 1.00 85.38 106 CYS A C 1
ATOM 820 O O . CYS A 1 106 ? -4.637 3.394 -7.226 1.00 85.38 106 CYS A O 1
ATOM 822 N N . LYS A 1 107 ? -6.594 4.254 -7.957 1.00 85.62 107 LYS A N 1
ATOM 823 C CA . LYS A 1 107 ? -6.974 3.108 -8.772 1.00 85.62 107 LYS A CA 1
ATOM 824 C C . LYS A 1 107 ? -6.588 3.318 -10.225 1.00 85.62 107 LYS A C 1
ATOM 826 O O . LYS A 1 107 ? -6.649 4.434 -10.744 1.00 85.62 107 LYS A O 1
ATOM 831 N N . ILE A 1 108 ? -6.243 2.221 -10.873 1.00 80.81 108 ILE A N 1
ATOM 832 C CA . ILE A 1 108 ? -6.128 2.130 -12.322 1.00 80.81 108 ILE A CA 1
ATOM 833 C C . ILE A 1 108 ? -6.978 0.964 -12.817 1.00 80.81 108 ILE A C 1
ATOM 835 O O . ILE A 1 108 ? -7.231 0.026 -12.066 1.00 80.81 108 ILE A O 1
ATOM 839 N N . PHE A 1 109 ? -7.367 0.983 -14.084 1.00 82.56 109 PHE A N 1
ATOM 840 C CA . PHE A 1 109 ? -8.011 -0.159 -14.724 1.00 82.56 109 PHE A CA 1
ATOM 841 C C . PHE A 1 109 ? -7.020 -0.825 -15.683 1.00 82.56 109 PHE A C 1
ATOM 843 O O . PHE A 1 109 ? -6.515 -0.170 -16.594 1.00 82.56 109 PHE A O 1
ATOM 850 N N . HIS A 1 110 ? -6.692 -2.097 -15.451 1.00 74.88 110 HIS A N 1
ATOM 851 C CA . HIS A 1 110 ? -5.688 -2.843 -16.218 1.00 74.88 110 HIS A CA 1
ATOM 852 C C . HIS A 1 110 ? -5.989 -4.345 -16.179 1.00 74.88 110 HIS A C 1
ATOM 854 O O . HIS A 1 110 ? -6.385 -4.856 -15.138 1.00 74.88 110 HIS A O 1
ATOM 860 N N . ASP A 1 111 ? -5.771 -5.073 -17.279 1.00 78.38 111 ASP A N 1
ATOM 861 C CA . ASP A 1 111 ? -6.161 -6.492 -17.442 1.00 78.38 111 ASP A CA 1
ATOM 862 C C . ASP A 1 111 ? -7.625 -6.777 -17.062 1.00 78.38 111 ASP A C 1
ATOM 864 O O . ASP A 1 111 ? -7.931 -7.795 -16.443 1.00 78.38 111 ASP A O 1
ATOM 868 N N . ASN A 1 112 ? -8.537 -5.864 -17.406 1.00 79.62 112 ASN A N 1
ATOM 869 C CA . ASN A 1 112 ? -9.966 -5.948 -17.077 1.00 79.62 112 ASN A CA 1
ATOM 870 C C . ASN A 1 112 ? -10.291 -5.964 -15.571 1.00 79.62 112 ASN A C 1
ATOM 872 O O . ASN A 1 112 ? -11.387 -6.373 -15.190 1.00 79.62 112 ASN A O 1
ATOM 876 N N . VAL A 1 113 ? -9.369 -5.512 -14.715 1.00 84.56 113 VAL A N 1
ATOM 877 C CA . VAL A 1 113 ? -9.586 -5.390 -13.268 1.00 84.56 113 VAL A CA 1
ATOM 878 C C . VAL A 1 113 ? -9.146 -4.021 -12.752 1.00 84.56 113 VAL A C 1
ATOM 880 O O . VAL A 1 113 ? -8.245 -3.384 -13.304 1.00 84.56 113 VAL A O 1
ATOM 883 N N . GLU A 1 114 ? -9.776 -3.558 -11.673 1.00 85.56 114 GLU A N 1
ATOM 884 C CA . GLU A 1 114 ? -9.332 -2.355 -10.972 1.00 85.56 114 GLU A CA 1
ATOM 885 C C . GLU A 1 114 ? -8.171 -2.696 -10.043 1.00 85.56 114 GLU A C 1
ATOM 887 O O . GLU A 1 114 ? -8.284 -3.596 -9.224 1.00 85.56 114 GLU A O 1
ATOM 892 N N . LYS A 1 115 ? -7.059 -1.972 -10.131 1.00 85.81 115 LYS A N 1
ATOM 893 C CA . LYS A 1 115 ? -5.858 -2.210 -9.328 1.00 85.81 115 LYS A CA 1
ATOM 894 C C . LYS A 1 115 ? -5.549 -1.005 -8.448 1.00 85.81 115 LYS A C 1
ATOM 896 O O . LYS A 1 115 ? -5.558 0.124 -8.938 1.00 85.81 115 LYS A O 1
ATOM 901 N N . LEU A 1 116 ? -5.236 -1.236 -7.173 1.00 88.62 116 LEU A N 1
ATOM 902 C CA . LEU A 1 116 ? -4.813 -0.187 -6.243 1.00 88.62 116 LEU A CA 1
ATOM 903 C C . LEU A 1 116 ? -3.294 0.005 -6.314 1.00 88.62 116 LEU A C 1
ATOM 905 O O . LEU A 1 116 ? -2.532 -0.952 -6.161 1.00 88.62 116 LEU A O 1
ATOM 909 N N . ILE A 1 117 ? -2.854 1.245 -6.529 1.00 87.50 117 ILE A N 1
ATOM 910 C CA . ILE A 1 117 ? -1.441 1.592 -6.701 1.00 87.50 117 ILE A CA 1
ATOM 911 C C . ILE A 1 117 ? -1.031 2.733 -5.773 1.00 87.50 117 ILE A C 1
ATOM 913 O O . ILE A 1 117 ? -1.749 3.723 -5.621 1.00 87.50 117 ILE A O 1
ATOM 917 N N . ILE A 1 118 ? 0.175 2.616 -5.214 1.00 87.56 118 ILE A N 1
ATOM 918 C CA . ILE A 1 118 ? 0.934 3.711 -4.607 1.00 87.56 118 ILE A CA 1
ATOM 919 C C . ILE A 1 118 ? 2.036 4.109 -5.594 1.00 87.56 118 ILE A C 1
ATOM 921 O O . ILE A 1 118 ? 3.027 3.399 -5.750 1.00 87.56 118 ILE A O 1
ATOM 925 N N . GLY A 1 119 ? 1.863 5.231 -6.285 1.00 82.25 119 GLY A N 1
ATOM 926 C CA . GLY A 1 119 ? 2.846 5.763 -7.226 1.00 82.25 119 GLY A CA 1
ATOM 927 C C . GLY A 1 119 ? 3.749 6.811 -6.579 1.00 82.25 119 GLY A C 1
ATOM 928 O O . GLY A 1 119 ? 3.261 7.699 -5.879 1.00 82.25 119 GLY A O 1
ATOM 929 N N . THR A 1 120 ? 5.051 6.752 -6.863 1.00 79.25 120 THR A N 1
ATOM 930 C CA . THR A 1 120 ? 6.043 7.785 -6.509 1.00 79.25 120 THR A CA 1
ATOM 931 C C . THR A 1 120 ? 6.756 8.297 -7.759 1.00 79.25 120 THR A C 1
ATOM 933 O O . THR A 1 120 ? 6.423 7.897 -8.878 1.00 79.25 120 THR A O 1
ATOM 936 N N . LEU A 1 121 ? 7.747 9.180 -7.592 1.00 74.75 121 LEU A N 1
ATOM 937 C CA . LEU A 1 121 ? 8.607 9.643 -8.688 1.00 74.75 121 LEU A CA 1
ATOM 938 C C . LEU A 1 121 ? 9.511 8.539 -9.259 1.00 74.75 121 LEU A C 1
ATOM 940 O O . LEU A 1 121 ? 9.874 8.617 -10.428 1.00 74.75 121 LEU A O 1
ATOM 944 N N . GLN A 1 122 ? 9.883 7.539 -8.455 1.00 76.25 122 GLN A N 1
ATOM 945 C CA . GLN A 1 122 ? 10.921 6.555 -8.801 1.00 76.25 122 GLN A CA 1
ATOM 946 C C . GLN A 1 122 ? 10.363 5.147 -9.050 1.00 76.25 122 GLN A C 1
ATOM 948 O O . GLN A 1 122 ? 10.961 4.362 -9.787 1.00 76.25 122 GLN A O 1
ATOM 953 N N . TRP A 1 123 ? 9.220 4.817 -8.451 1.00 83.00 123 TRP A N 1
ATOM 954 C CA . TRP A 1 123 ? 8.638 3.477 -8.483 1.00 83.00 123 TRP A CA 1
ATOM 955 C C . TRP A 1 123 ? 7.113 3.529 -8.339 1.00 83.00 123 TRP A C 1
ATOM 957 O O . TRP A 1 123 ? 6.521 4.580 -8.082 1.00 83.00 123 TRP A O 1
ATOM 967 N N . SER A 1 124 ? 6.464 2.388 -8.540 1.00 84.00 124 SER A N 1
ATOM 968 C CA . SER A 1 124 ? 5.051 2.173 -8.212 1.00 84.00 124 SER A CA 1
ATOM 969 C C . SER A 1 124 ? 4.892 0.866 -7.444 1.00 84.00 124 SER A C 1
ATOM 971 O O . SER A 1 124 ? 5.550 -0.119 -7.766 1.00 84.00 124 SER A O 1
ATOM 973 N N . ALA A 1 125 ? 4.036 0.859 -6.426 1.00 87.00 125 ALA A N 1
ATOM 974 C CA . ALA A 1 125 ? 3.666 -0.338 -5.683 1.00 87.00 125 ALA A CA 1
ATOM 975 C C . ALA A 1 125 ? 2.224 -0.720 -6.012 1.00 87.00 125 ALA A C 1
ATOM 977 O O . ALA A 1 125 ? 1.305 0.054 -5.752 1.00 87.00 125 ALA A O 1
ATOM 978 N N . LEU A 1 126 ? 2.032 -1.908 -6.571 1.00 86.88 126 LEU A N 1
ATOM 979 C CA . LEU A 1 126 ? 0.730 -2.511 -6.830 1.00 86.88 126 LEU A CA 1
ATOM 980 C C . LEU A 1 126 ? 0.300 -3.333 -5.616 1.00 86.88 126 LEU A C 1
ATOM 982 O O . LEU A 1 126 ? 0.989 -4.285 -5.259 1.00 86.88 126 LEU A O 1
ATOM 986 N N . ALA A 1 127 ? -0.852 -3.027 -5.024 1.00 88.25 127 ALA A N 1
ATOM 987 C CA . ALA A 1 127 ? -1.469 -3.903 -4.034 1.00 88.25 127 ALA A CA 1
ATOM 988 C C . ALA A 1 127 ? -2.066 -5.134 -4.733 1.00 88.25 127 ALA A C 1
ATOM 990 O O . ALA A 1 127 ? -2.998 -5.031 -5.532 1.00 88.25 127 ALA A O 1
ATOM 991 N N . THR A 1 128 ? -1.518 -6.312 -4.434 1.00 85.44 128 THR A N 1
ATOM 992 C CA . THR A 1 128 ? -1.962 -7.602 -5.004 1.00 85.44 128 THR A CA 1
ATOM 993 C C . THR A 1 128 ? -2.879 -8.390 -4.073 1.00 85.44 128 THR A C 1
ATOM 995 O O . THR A 1 128 ? -3.266 -9.517 -4.374 1.00 85.44 128 THR A O 1
ATOM 998 N N . SER A 1 129 ? -3.201 -7.802 -2.930 1.00 85.69 129 SER A N 1
ATOM 999 C CA . SER A 1 129 ? -4.307 -8.164 -2.054 1.00 85.69 129 SER A CA 1
ATOM 1000 C C . SER A 1 129 ? -4.560 -6.979 -1.135 1.00 85.69 129 SER A C 1
ATOM 1002 O O . SER A 1 129 ? -3.608 -6.251 -0.820 1.00 85.69 129 SER A O 1
ATOM 1004 N N . SER A 1 130 ? -5.788 -6.820 -0.664 1.00 88.12 130 SER A N 1
ATOM 1005 C CA . SER A 1 130 ? -6.131 -5.794 0.312 1.00 88.12 130 SER A CA 1
ATOM 1006 C C . SER A 1 130 ? -7.282 -6.232 1.211 1.00 88.12 130 SER A C 1
ATOM 1008 O O . SER A 1 130 ? -8.024 -7.164 0.899 1.00 88.12 130 SER A O 1
ATOM 1010 N N . ILE A 1 131 ? -7.384 -5.593 2.373 1.00 87.19 131 ILE A N 1
ATOM 1011 C CA . ILE A 1 131 ? -8.491 -5.786 3.309 1.00 87.19 131 ILE A CA 1
ATOM 1012 C C . ILE A 1 131 ? -8.979 -4.406 3.722 1.00 87.19 131 ILE A C 1
ATOM 1014 O O . ILE A 1 131 ? -8.212 -3.629 4.288 1.00 87.19 131 ILE A O 1
ATOM 1018 N N . GLU A 1 132 ? -10.242 -4.099 3.460 1.00 88.31 132 GLU A N 1
ATOM 1019 C CA . GLU A 1 132 ? -10.884 -2.917 4.022 1.00 88.31 132 GLU A CA 1
ATOM 1020 C C . GLU A 1 132 ? -11.260 -3.212 5.478 1.00 88.31 132 GLU A C 1
ATOM 1022 O O . GLU A 1 132 ? -12.158 -4.005 5.758 1.00 88.31 132 GLU A O 1
ATOM 1027 N N . LEU A 1 133 ? -10.558 -2.584 6.421 1.00 84.06 133 LEU A N 1
ATOM 1028 C CA . LEU A 1 133 ? -10.693 -2.877 7.849 1.00 84.06 133 LEU A CA 1
ATOM 1029 C C . LEU A 1 133 ? -12.048 -2.448 8.418 1.00 84.06 133 LEU A C 1
ATOM 1031 O O . LEU A 1 133 ? -12.522 -3.047 9.375 1.00 84.06 133 LEU A O 1
ATOM 1035 N N . THR A 1 134 ? -12.696 -1.452 7.819 1.00 77.94 134 THR A N 1
ATOM 1036 C CA . THR A 1 134 ? -14.001 -0.957 8.268 1.00 77.94 134 THR A CA 1
ATOM 1037 C C . THR A 1 134 ? -15.163 -1.870 7.929 1.00 77.94 134 THR A C 1
ATOM 1039 O O . THR A 1 134 ? -16.091 -2.011 8.723 1.00 77.94 134 THR A O 1
ATOM 1042 N N . THR A 1 135 ? -15.136 -2.477 6.748 1.00 81.00 135 THR A N 1
ATOM 1043 C CA . THR A 1 135 ? -16.225 -3.326 6.247 1.00 81.00 135 THR A CA 1
ATOM 1044 C C . THR A 1 135 ? -15.909 -4.811 6.398 1.00 81.00 135 THR A C 1
ATOM 1046 O O . THR A 1 135 ? -16.822 -5.636 6.386 1.00 81.00 135 THR A O 1
ATOM 1049 N N . GLY A 1 136 ? -14.629 -5.162 6.548 1.00 77.94 136 GLY A N 1
ATOM 1050 C CA . GLY A 1 136 ? -14.140 -6.535 6.516 1.00 77.94 136 GLY A CA 1
ATOM 1051 C C . GLY A 1 136 ? -14.053 -7.119 5.103 1.00 77.94 136 GLY A C 1
ATOM 1052 O O . GLY A 1 136 ? -13.836 -8.322 4.970 1.00 77.94 136 GLY A O 1
ATOM 1053 N N . ILE A 1 137 ? -14.232 -6.313 4.048 1.00 84.50 137 ILE A N 1
ATOM 1054 C CA . ILE A 1 137 ? -14.115 -6.781 2.661 1.00 84.50 137 ILE A CA 1
ATOM 1055 C C . ILE A 1 137 ? -12.663 -7.179 2.388 1.00 84.50 137 ILE A C 1
ATOM 1057 O O . ILE A 1 137 ? -11.735 -6.403 2.614 1.00 84.50 137 ILE A O 1
ATOM 1061 N N . ILE A 1 138 ? -12.477 -8.397 1.882 1.00 84.00 138 ILE A N 1
ATOM 1062 C CA . ILE A 1 138 ? -11.174 -8.955 1.523 1.00 84.00 138 ILE A CA 1
ATOM 1063 C C . ILE A 1 138 ? -11.118 -9.099 0.008 1.00 84.00 138 ILE A C 1
ATOM 1065 O O . ILE A 1 138 ? -11.926 -9.813 -0.584 1.00 84.00 138 ILE A O 1
ATOM 1069 N N . GLU A 1 139 ? -10.118 -8.476 -0.599 1.00 84.75 139 GLU A N 1
ATOM 1070 C CA . GLU A 1 139 ? -9.828 -8.570 -2.024 1.00 84.75 139 GLU A CA 1
ATOM 1071 C C . GLU A 1 139 ? -8.531 -9.370 -2.210 1.00 84.75 139 GLU A C 1
ATOM 1073 O O . GLU A 1 139 ? -7.454 -8.998 -1.726 1.00 84.75 139 GLU A O 1
ATOM 1078 N N . VAL A 1 140 ? -8.631 -10.512 -2.892 1.00 79.38 140 VAL A N 1
ATOM 1079 C CA . VAL A 1 140 ? -7.492 -11.398 -3.170 1.00 79.38 140 VAL A CA 1
ATOM 1080 C C . VAL A 1 140 ? -7.122 -11.290 -4.644 1.00 79.38 140 VAL A C 1
ATOM 1082 O O . VAL A 1 140 ? -7.956 -11.489 -5.524 1.00 79.38 140 VAL A O 1
ATOM 1085 N N . GLY A 1 141 ? -5.846 -11.024 -4.923 1.00 78.75 141 GLY A N 1
ATOM 1086 C CA . GLY A 1 141 ? -5.379 -10.701 -6.267 1.00 78.75 141 GLY A CA 1
ATOM 1087 C C . GLY A 1 141 ? -5.354 -9.191 -6.509 1.00 78.75 141 GLY A C 1
ATOM 1088 O O . GLY A 1 141 ? -5.600 -8.381 -5.620 1.00 78.75 141 GLY A O 1
ATOM 1089 N N . ALA A 1 142 ? -5.010 -8.789 -7.731 1.00 78.44 142 ALA A N 1
ATOM 1090 C CA . ALA A 1 142 ? -4.869 -7.373 -8.063 1.00 78.44 142 ALA A CA 1
ATOM 1091 C C . ALA A 1 142 ? -6.213 -6.626 -8.193 1.00 78.44 142 ALA A C 1
ATOM 1093 O O . ALA A 1 142 ? -6.179 -5.416 -8.386 1.00 78.44 142 ALA A O 1
ATOM 1094 N N . ASN A 1 143 ? -7.366 -7.302 -8.092 1.00 87.62 143 ASN A N 1
ATOM 1095 C CA . ASN A 1 143 ? -8.680 -6.667 -8.203 1.00 87.62 143 ASN A CA 1
ATOM 1096 C C . ASN A 1 143 ? -9.071 -5.993 -6.881 1.00 87.62 143 ASN A C 1
ATOM 1098 O O . ASN A 1 143 ? -9.331 -6.676 -5.908 1.00 87.62 143 ASN A O 1
ATOM 1102 N N . ASN A 1 144 ? -9.102 -4.666 -6.842 1.00 85.31 144 ASN A N 1
ATOM 1103 C CA . ASN A 1 144 ? -9.408 -3.847 -5.670 1.00 85.31 144 ASN A CA 1
ATOM 1104 C C . ASN A 1 144 ? -10.630 -2.969 -5.969 1.00 85.31 144 ASN A C 1
ATOM 1106 O O . ASN A 1 144 ? -10.554 -1.737 -5.957 1.00 85.31 144 ASN A O 1
ATOM 1110 N N . SER A 1 145 ? -11.747 -3.609 -6.305 1.00 85.62 145 SER A N 1
ATOM 1111 C CA . SER A 1 145 ? -12.921 -2.915 -6.846 1.00 85.62 145 SER A CA 1
ATOM 1112 C C . SER A 1 145 ? -13.641 -2.046 -5.806 1.00 85.62 145 SER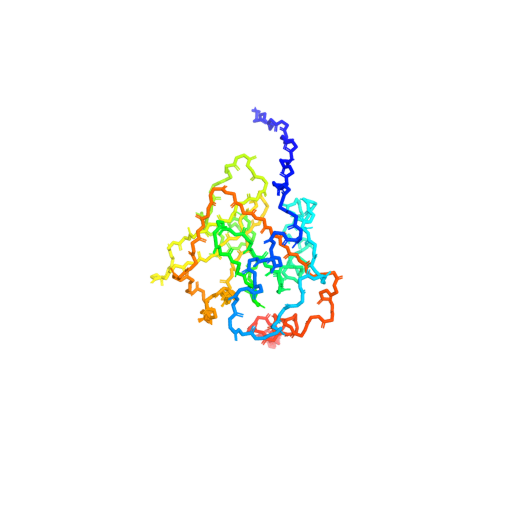 A C 1
ATOM 1114 O O . SER A 1 145 ? -14.119 -0.949 -6.106 1.00 85.62 145 SER A O 1
ATOM 1116 N N . HIS A 1 146 ? -13.608 -2.482 -4.547 1.00 85.44 146 HIS A N 1
ATOM 1117 C CA . HIS A 1 146 ? -14.257 -1.812 -3.418 1.00 85.44 146 HIS A CA 1
ATOM 1118 C C . HIS A 1 146 ? -13.400 -0.712 -2.773 1.00 85.44 146 HIS A C 1
ATOM 1120 O O . HIS A 1 146 ? -13.889 0.047 -1.936 1.00 85.44 146 HIS A O 1
ATOM 1126 N N . THR A 1 147 ? -12.124 -0.586 -3.155 1.00 84.44 147 THR A N 1
ATOM 1127 C CA . THR A 1 147 ? -11.272 0.483 -2.630 1.00 84.44 147 THR A CA 1
ATOM 1128 C C . THR A 1 147 ? -11.602 1.811 -3.308 1.00 84.44 147 THR A C 1
ATOM 1130 O O . THR A 1 147 ? -11.461 1.986 -4.518 1.00 84.44 147 THR A O 1
ATOM 1133 N N . HIS A 1 148 ? -12.007 2.788 -2.520 1.00 84.00 148 HIS A N 1
ATOM 1134 C CA . HIS A 1 148 ? -12.105 4.186 -2.888 1.00 84.00 148 HIS A CA 1
ATOM 1135 C C . HIS A 1 148 ? -10.754 4.877 -2.686 1.00 84.00 148 HIS A C 1
ATOM 1137 O O . HIS A 1 148 ? -9.938 4.480 -1.861 1.00 84.00 148 HIS A O 1
ATOM 1143 N N . THR A 1 149 ? -10.499 5.928 -3.463 1.00 80.00 149 THR A N 1
ATOM 1144 C CA . THR A 1 149 ? -9.303 6.762 -3.297 1.00 80.00 149 THR A CA 1
ATOM 1145 C C . THR A 1 149 ? -9.717 8.217 -3.215 1.00 80.00 149 THR A C 1
ATOM 1147 O O . THR A 1 149 ? -10.397 8.715 -4.111 1.00 80.00 149 THR A O 1
ATOM 1150 N N . ALA A 1 150 ? -9.302 8.898 -2.155 1.00 80.38 150 ALA A N 1
ATOM 1151 C CA . ALA A 1 150 ? -9.498 10.326 -1.964 1.00 80.38 150 ALA A CA 1
ATOM 1152 C C . ALA A 1 150 ? -8.307 11.139 -2.502 1.00 80.38 150 ALA A C 1
ATOM 1154 O O . ALA A 1 150 ? -7.222 10.611 -2.750 1.00 80.38 150 ALA A O 1
ATOM 1155 N N . SER A 1 151 ? -8.503 12.453 -2.653 1.00 74.50 151 SER A N 1
ATOM 1156 C CA . SER A 1 151 ? -7.445 13.391 -3.066 1.00 74.50 151 SER A CA 1
ATOM 1157 C C . SER A 1 151 ? -6.258 13.415 -2.100 1.00 74.50 151 SER A C 1
ATOM 1159 O O . SER A 1 151 ? -5.140 13.716 -2.510 1.00 74.50 151 SER A O 1
ATOM 1161 N N . GLN A 1 152 ? -6.493 13.070 -0.833 1.00 78.81 152 GLN A N 1
ATOM 1162 C CA . GLN A 1 152 ? -5.470 12.894 0.185 1.00 78.81 152 GLN A CA 1
ATOM 1163 C C . GLN A 1 152 ? -5.532 11.471 0.731 1.00 78.81 152 GLN A C 1
ATOM 1165 O O . GLN A 1 152 ? -6.604 10.907 0.936 1.00 78.81 152 GLN A O 1
ATOM 1170 N N . SER A 1 153 ? -4.369 10.860 0.932 1.00 85.94 153 SER A N 1
ATOM 1171 C CA . SER A 1 153 ? -4.262 9.543 1.555 1.00 85.94 153 SER A CA 1
ATOM 1172 C C . SER A 1 153 ? -3.008 9.486 2.408 1.00 85.94 153 SER A C 1
ATOM 1174 O O . SER A 1 153 ? -1.929 9.896 1.964 1.00 85.94 153 SER A O 1
ATOM 1176 N N . THR A 1 154 ? -3.124 8.907 3.593 1.00 88.62 154 THR A N 1
ATOM 1177 C CA . THR A 1 154 ? -2.025 8.723 4.547 1.00 88.62 154 THR A CA 1
ATOM 1178 C C . THR A 1 154 ? -1.658 7.244 4.551 1.00 88.62 154 THR A C 1
ATOM 1180 O O . THR A 1 154 ? -2.540 6.391 4.540 1.00 88.62 154 THR A O 1
ATOM 1183 N N . ILE A 1 155 ? -0.364 6.923 4.455 1.00 90.06 155 ILE A N 1
ATOM 1184 C CA . ILE A 1 155 ? 0.090 5.526 4.573 1.00 90.06 155 ILE A CA 1
ATOM 1185 C C . ILE A 1 155 ? 0.692 5.379 5.955 1.00 90.06 155 ILE A C 1
ATOM 1187 O O . ILE A 1 155 ? 1.561 6.167 6.322 1.00 90.06 155 ILE A O 1
ATOM 1191 N N . TRP A 1 156 ? 0.247 4.358 6.663 1.00 90.81 156 TRP A N 1
ATOM 1192 C CA . TRP A 1 156 ? 0.734 3.949 7.964 1.0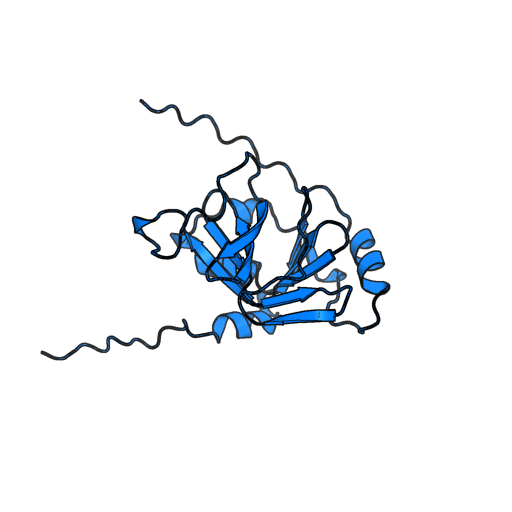0 90.81 156 TRP A CA 1
ATOM 1193 C C . TRP A 1 156 ? 1.469 2.634 7.814 1.00 90.81 156 TRP A C 1
ATOM 1195 O O . TRP A 1 156 ? 1.028 1.763 7.067 1.00 90.81 156 TRP A O 1
ATOM 1205 N N . PHE A 1 157 ? 2.578 2.476 8.515 1.00 87.44 157 PHE A N 1
ATOM 1206 C CA . PHE A 1 157 ? 3.353 1.246 8.493 1.00 87.44 157 PHE A CA 1
ATOM 1207 C C . PHE A 1 157 ? 3.612 0.753 9.904 1.00 87.44 157 PHE A C 1
ATOM 1209 O O . PHE A 1 157 ? 3.625 1.539 10.852 1.00 87.44 157 PHE A O 1
ATOM 1216 N N . ARG A 1 158 ? 3.832 -0.555 10.013 1.00 83.62 158 ARG A N 1
ATOM 1217 C CA . ARG A 1 158 ? 4.176 -1.205 11.270 1.00 83.62 158 ARG A CA 1
ATOM 1218 C C . ARG A 1 158 ? 5.615 -0.905 11.668 1.00 83.62 158 ARG A C 1
ATOM 1220 O O . ARG A 1 158 ? 6.535 -1.062 10.864 1.00 83.62 158 ARG A O 1
ATOM 1227 N N . ASN A 1 159 ? 5.810 -0.542 12.930 1.00 75.06 159 ASN A N 1
ATOM 1228 C CA . ASN A 1 159 ? 7.133 -0.326 13.520 1.00 75.06 159 ASN A CA 1
ATOM 1229 C C . ASN A 1 159 ? 7.996 -1.594 13.559 1.00 75.06 159 ASN A C 1
ATOM 1231 O O . ASN A 1 159 ? 9.221 -1.510 13.565 1.00 75.06 159 ASN A O 1
ATOM 1235 N N . ASP A 1 160 ? 7.350 -2.754 13.556 1.00 75.56 160 ASP A N 1
ATOM 1236 C CA . ASP A 1 160 ? 7.925 -4.079 13.733 1.00 75.56 160 ASP A CA 1
ATOM 1237 C C . ASP A 1 160 ? 7.763 -4.942 12.474 1.00 75.56 160 ASP A C 1
ATOM 1239 O O . ASP A 1 160 ? 7.566 -6.147 12.576 1.00 75.56 160 ASP A O 1
ATOM 1243 N N . TRP A 1 161 ? 7.827 -4.356 11.271 1.00 70.38 161 TRP A N 1
ATOM 1244 C CA . TRP A 1 161 ? 7.541 -5.082 10.022 1.00 70.38 161 TRP A CA 1
ATOM 1245 C C . TRP A 1 161 ? 8.296 -6.420 9.895 1.00 70.38 161 TRP A C 1
ATOM 1247 O O . TRP A 1 161 ? 7.775 -7.366 9.322 1.00 70.38 161 TRP A O 1
ATOM 1257 N N . GLN A 1 162 ? 9.491 -6.545 10.474 1.00 70.25 162 GLN A N 1
ATOM 1258 C CA . GLN A 1 162 ? 10.281 -7.784 10.500 1.00 70.25 162 GLN A CA 1
ATOM 1259 C C . GLN A 1 162 ? 9.580 -8.940 11.233 1.00 70.25 162 GLN A C 1
ATOM 1261 O O . GLN A 1 162 ? 9.813 -10.103 10.916 1.00 70.25 162 GLN A O 1
ATOM 1266 N N . LEU A 1 163 ? 8.723 -8.617 12.200 1.00 67.25 163 LEU A N 1
ATOM 1267 C CA . LEU A 1 163 ? 7.900 -9.543 12.976 1.00 67.25 163 LEU A CA 1
ATOM 1268 C C . LEU A 1 163 ? 6.510 -9.736 12.361 1.00 67.25 163 LEU A C 1
ATOM 1270 O O . LEU A 1 163 ? 5.729 -10.553 12.846 1.00 67.25 163 LEU A O 1
ATOM 1274 N N . ASN A 1 164 ? 6.183 -9.003 11.293 1.00 67.12 164 ASN A N 1
ATOM 1275 C CA . ASN A 1 164 ? 4.890 -9.100 10.642 1.00 67.12 164 ASN A CA 1
ATOM 1276 C C . ASN A 1 164 ? 4.775 -10.454 9.914 1.00 67.12 164 ASN A C 1
ATOM 1278 O O . ASN A 1 164 ? 5.453 -10.663 8.902 1.00 67.12 164 ASN A O 1
ATOM 1282 N N . PRO A 1 165 ? 3.866 -11.360 10.322 1.00 66.25 165 PRO A N 1
ATOM 1283 C CA . PRO A 1 165 ? 3.691 -12.649 9.649 1.00 66.25 165 PRO A CA 1
ATOM 1284 C C . PRO A 1 165 ? 3.236 -12.498 8.185 1.00 66.25 165 PRO A C 1
ATOM 1286 O O . PRO A 1 165 ? 3.366 -13.425 7.382 1.00 66.25 165 PRO A O 1
ATOM 1289 N N . LEU A 1 166 ? 2.725 -11.324 7.792 1.00 65.50 166 LEU A N 1
ATOM 1290 C CA . LEU A 1 166 ? 2.389 -11.008 6.402 1.00 65.50 166 LEU A CA 1
ATOM 1291 C C . LEU A 1 166 ? 3.630 -10.740 5.538 1.00 65.50 166 LEU A C 1
ATOM 1293 O O . LEU A 1 166 ? 3.575 -10.940 4.325 1.00 65.50 166 LEU A O 1
ATOM 1297 N N . VAL A 1 167 ? 4.768 -10.369 6.131 1.00 61.62 167 VAL A N 1
ATOM 1298 C CA . VAL A 1 167 ? 6.040 -10.248 5.402 1.00 61.62 167 VAL A CA 1
ATOM 1299 C C . VAL A 1 16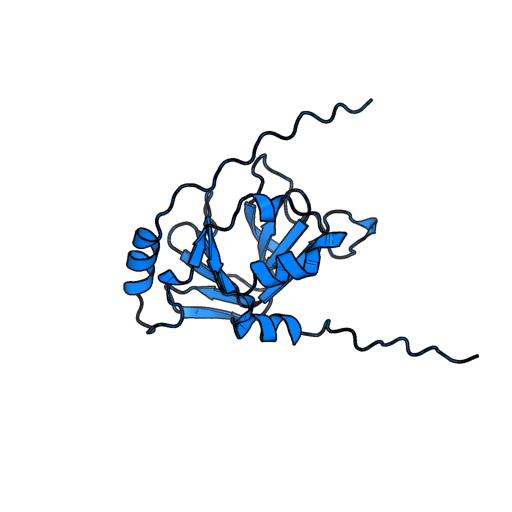7 ? 6.516 -11.616 4.929 1.00 61.62 167 VAL A C 1
ATOM 1301 O O . VAL A 1 167 ? 6.943 -11.744 3.784 1.00 61.62 167 VAL A O 1
ATOM 1304 N N . GLU A 1 168 ? 6.323 -12.682 5.710 1.00 59.81 168 GLU A N 1
ATOM 1305 C CA . GLU A 1 168 ? 6.560 -14.038 5.202 1.00 59.81 168 GLU A CA 1
ATOM 1306 C C . GLU A 1 168 ? 5.668 -14.372 3.996 1.00 59.81 168 GLU A C 1
ATOM 1308 O O . GLU A 1 168 ? 6.110 -15.043 3.062 1.00 59.81 168 GLU A O 1
ATOM 1313 N N . ARG A 1 169 ? 4.419 -13.885 3.964 1.00 59.50 169 ARG A N 1
ATOM 1314 C CA . ARG A 1 169 ? 3.526 -14.063 2.804 1.00 59.50 169 ARG A CA 1
ATOM 1315 C C . ARG A 1 169 ? 4.000 -13.302 1.564 1.00 59.50 169 ARG A C 1
ATOM 1317 O O . ARG A 1 169 ? 3.836 -13.833 0.465 1.00 59.50 169 ARG A O 1
ATOM 1324 N N . GLN A 1 170 ? 4.626 -12.132 1.716 1.00 59.09 170 GLN A N 1
ATOM 1325 C CA . GLN A 1 170 ? 5.303 -11.450 0.601 1.00 59.09 170 GLN A CA 1
ATOM 1326 C C . GLN A 1 170 ? 6.412 -12.323 0.016 1.00 59.09 170 GLN A C 1
ATOM 1328 O O . GLN A 1 170 ? 6.503 -12.484 -1.199 1.00 59.09 170 GLN A O 1
ATOM 1333 N N . LEU A 1 171 ? 7.214 -12.936 0.891 1.00 52.34 171 LEU A N 1
ATOM 1334 C CA . LEU A 1 171 ? 8.345 -13.779 0.506 1.00 52.34 171 LEU A CA 1
ATOM 1335 C C . LEU A 1 171 ? 7.907 -15.106 -0.143 1.00 52.34 171 LEU A C 1
ATOM 1337 O O . LEU A 1 171 ? 8.641 -15.664 -0.950 1.00 52.34 171 LEU A O 1
ATOM 1341 N N . ARG A 1 172 ? 6.707 -15.616 0.162 1.00 49.94 172 ARG A N 1
ATOM 1342 C CA . ARG A 1 172 ? 6.217 -16.921 -0.332 1.00 49.94 172 ARG A CA 1
ATOM 1343 C C . ARG A 1 172 ? 5.528 -16.885 -1.707 1.00 49.94 172 ARG A C 1
ATOM 1345 O O . ARG A 1 172 ? 5.210 -17.940 -2.254 1.00 49.94 172 ARG A O 1
ATOM 1352 N N . SER A 1 173 ? 5.266 -15.717 -2.293 1.00 46.06 173 SER A N 1
ATOM 1353 C CA . SER A 1 173 ? 4.517 -15.620 -3.556 1.00 46.06 173 SER A CA 1
ATOM 1354 C C . SER A 1 173 ? 5.413 -15.721 -4.796 1.00 46.06 173 SER A C 1
ATOM 1356 O O . SER A 1 173 ? 6.103 -14.753 -5.075 1.00 46.06 173 SER A O 1
ATOM 1358 N N . LYS A 1 174 ? 5.293 -16.821 -5.570 1.00 45.25 174 LYS A N 1
ATOM 1359 C CA . LYS A 1 174 ? 5.616 -17.105 -7.008 1.00 45.25 174 LYS A CA 1
ATOM 1360 C C . LYS A 1 174 ? 6.867 -16.520 -7.711 1.00 45.25 174 LYS A C 1
ATOM 1362 O O . LYS A 1 174 ? 7.217 -17.031 -8.768 1.00 45.25 174 LYS A O 1
ATOM 1367 N N . PHE A 1 175 ? 7.552 -15.529 -7.155 1.00 42.00 175 PHE A N 1
ATOM 1368 C CA . PHE A 1 175 ? 8.745 -14.871 -7.688 1.00 42.00 175 PHE A CA 1
ATOM 1369 C C . PHE A 1 175 ? 9.972 -15.062 -6.796 1.00 42.00 175 PHE A C 1
ATOM 1371 O O . PHE A 1 175 ? 11.024 -14.500 -7.093 1.00 42.00 175 PHE A O 1
ATOM 1378 N N . TYR A 1 176 ? 9.886 -15.882 -5.738 1.00 38.84 176 TYR A N 1
ATOM 1379 C CA . TYR A 1 176 ? 11.101 -16.504 -5.222 1.00 38.84 176 TYR A CA 1
ATOM 1380 C C . TYR A 1 176 ? 11.642 -17.338 -6.375 1.00 38.84 176 TYR A C 1
ATOM 1382 O O . TYR A 1 176 ? 11.030 -18.341 -6.745 1.00 38.84 176 TYR A O 1
ATOM 1390 N N . HIS A 1 177 ? 12.692 -16.826 -7.016 1.00 38.97 177 HIS A N 1
ATOM 1391 C CA . HIS A 1 177 ? 13.402 -17.455 -8.113 1.00 38.97 177 HIS A CA 1
ATOM 1392 C C . HIS A 1 177 ? 13.556 -18.945 -7.803 1.00 38.97 177 HIS A C 1
ATOM 1394 O O . HIS A 1 177 ? 14.441 -19.361 -7.061 1.00 38.97 177 HIS A O 1
ATOM 1400 N N . LYS A 1 178 ? 12.708 -19.778 -8.408 1.00 34.97 178 LYS A N 1
ATOM 1401 C CA . LYS A 1 178 ? 13.207 -21.060 -8.861 1.00 34.97 178 LYS A CA 1
ATOM 1402 C C . LYS A 1 178 ? 14.165 -20.649 -9.967 1.00 34.97 178 LYS A C 1
ATOM 1404 O O . LYS A 1 178 ? 13.714 -20.090 -10.965 1.00 34.97 178 LYS A O 1
ATOM 1409 N N . GLU A 1 179 ? 15.467 -20.774 -9.735 1.00 37.28 179 GLU A N 1
ATOM 1410 C CA . GLU A 1 179 ? 16.462 -20.643 -10.795 1.00 37.28 179 GLU A CA 1
ATOM 1411 C C . GLU A 1 179 ? 16.073 -21.631 -11.903 1.00 37.28 179 GLU A C 1
ATOM 1413 O O . GLU A 1 179 ? 16.396 -22.812 -11.853 1.00 37.28 179 GLU A O 1
ATOM 1418 N N . THR A 1 180 ? 15.302 -21.184 -12.893 1.00 36.78 180 THR A N 1
ATOM 1419 C CA . THR A 1 180 ? 14.950 -21.989 -14.071 1.00 36.78 180 THR A CA 1
ATOM 1420 C C . THR A 1 180 ? 16.045 -21.960 -15.132 1.00 36.78 180 THR A C 1
ATOM 1422 O O . THR A 1 180 ? 15.842 -22.451 -16.234 1.00 36.78 180 THR A O 1
ATOM 1425 N N . TYR A 1 181 ? 17.231 -21.463 -14.782 1.00 39.78 181 TYR A N 1
ATOM 1426 C CA . TYR A 1 181 ? 18.452 -21.657 -15.551 1.00 39.78 181 TYR A CA 1
ATOM 1427 C C . TYR A 1 181 ? 19.537 -22.272 -14.665 1.00 39.78 181 TYR A C 1
ATOM 1429 O O . TYR A 1 181 ? 20.603 -21.696 -14.461 1.00 39.78 181 TYR A O 1
ATOM 1437 N N . SER A 1 182 ? 19.316 -23.499 -14.186 1.00 39.19 182 SER A N 1
ATOM 1438 C CA . SER A 1 182 ? 20.458 -24.403 -14.060 1.00 39.19 182 SER A CA 1
ATOM 1439 C C . SER A 1 182 ? 20.970 -24.628 -15.475 1.00 39.19 182 SER A C 1
ATOM 1441 O O . SER A 1 182 ? 20.289 -25.285 -16.261 1.00 39.19 182 SER A O 1
ATOM 1443 N N . LYS A 1 183 ? 22.103 -23.982 -15.786 1.00 42.25 183 LYS A N 1
ATOM 1444 C CA . LYS A 1 183 ? 22.974 -24.201 -16.949 1.00 42.25 183 LYS A CA 1
ATOM 1445 C C . LYS A 1 183 ? 22.468 -25.343 -17.833 1.00 42.25 183 LYS A C 1
ATOM 1447 O O . LYS A 1 183 ? 22.679 -26.509 -17.501 1.00 42.25 183 LYS A O 1
ATOM 1452 N N . SER A 1 184 ? 21.829 -25.025 -18.956 1.00 34.12 184 SER A N 1
ATOM 1453 C CA . SER A 1 184 ? 21.857 -25.973 -20.065 1.00 34.12 184 SER A CA 1
ATOM 1454 C C . SER A 1 184 ? 23.334 -26.214 -20.371 1.00 34.12 184 SER A C 1
ATOM 1456 O O . SER A 1 184 ? 24.107 -25.270 -20.541 1.00 34.12 184 SER A O 1
ATOM 1458 N N . ALA A 1 185 ? 23.701 -27.481 -20.227 1.00 38.97 185 ALA A N 1
ATOM 1459 C CA . ALA A 1 185 ? 25.049 -28.006 -20.246 1.00 38.97 185 ALA A CA 1
ATOM 1460 C C . ALA A 1 185 ? 25.818 -27.628 -21.523 1.00 38.97 185 ALA A C 1
ATOM 1462 O O . ALA A 1 185 ? 25.199 -27.338 -22.542 1.00 38.97 185 ALA A O 1
ATOM 1463 N 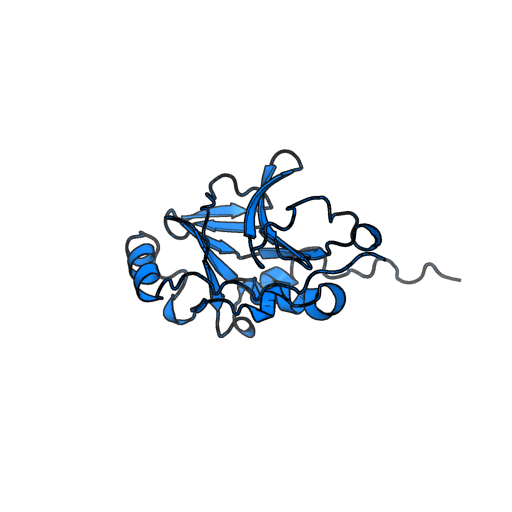N . LEU A 1 186 ? 27.150 -27.637 -21.367 1.00 36.31 186 LEU A N 1
ATOM 1464 C CA . LEU A 1 186 ? 28.213 -27.837 -22.367 1.00 36.31 186 LEU A CA 1
ATOM 1465 C C . LEU A 1 186 ? 27.790 -27.892 -23.843 1.00 36.31 186 LEU A C 1
ATOM 1467 O O . LEU A 1 186 ? 27.041 -28.826 -24.205 1.00 36.31 186 LEU A O 1
#

Radius of gyration: 17.42 Å; chains: 1; bounding box: 46×50×41 Å

Organism: NCBI:txid979761

Sequence (186 aa):
MIRLDSIKKPRAQTNVESADIEIFISTSRFGAIVDITDYKPLEPSIFLQGYKASKSEIAQTLAGAMIHTGSQVVLIPKVEIYGRTPADDPHSFDLVKPILDVKKVCKIFHDNVEKLIIGTLQWSALATSSIELTTGIIEVGANNSHTHTASQSTIWFRNDWQLNPLVERQLRSKFYHKETYSKSAL

pLDDT: mean 70.64, std 17.46, range [28.06, 91.31]

Foldseek 3Di:
DDDPPDQDPADDADDDDLVNVCVLLVVADDPPPDDSVQKDFDDLVLLVDACVPCVLVNFLFLQQKWKDADSWIKGQLGKHKAWCDCVVGVPNPCQDDDDSHQWDWDWDQDPNAIWTWIDGPTIIITRQWMAGSRHRDTGHGRHPPVDDHHPHMTMMGGPPSVPPVSSVVNVPPDPPDPPPDPDPDD

Secondary structure (DSSP, 8-state):
-------PPPPPPP---HHHHHHHHHTSSSTTS--GGGEEEPPTTGGGS-HHHHHHHHHHHHTTEEEEETTEEEEEEEEEEEES-TTT-TT--S-----SSSEEEEEEEETTEEEEEEEESSEEEEEEEEEETTT--EEESS--TT----S-EEEEEETTGGG-HHHHHHHHSS-S-----S----